Protein AF-A0A920V9H0-F1 (afdb_monomer_lite)

Foldseek 3Di:
DDDDDPDPPPAALVNCLVDPCVQVDAPAKDKDFDFPDPDPVRRVVRVVLQLIKMKRHAPKDKWKWKDWPVDPDIGTFSAEAEFDQVTWIKMKIKIFGRPVDAAWAWKWKKKWWDDPNDIDIDIDGQDGQADPDLPPWDADLLPQDTDNNRHHRMDIDIDTDPPDDLQIKMKIKMKIKGRKTAGPQSVSCNVVVHDRDPVHDRIDIMMMMTHIYIYDHNVD

Structure (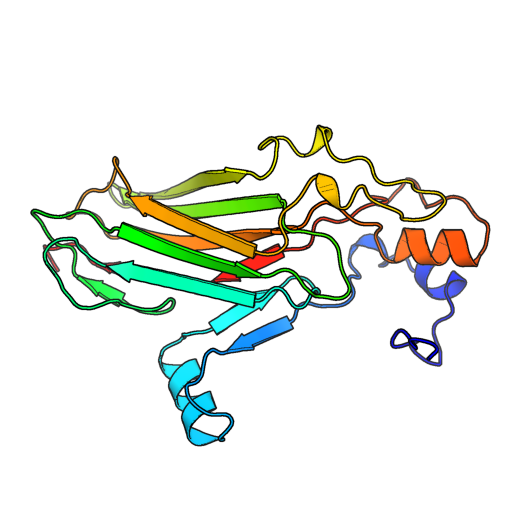mmCIF, N/CA/C/O backbone):
data_AF-A0A920V9H0-F1
#
_entry.id   AF-A0A920V9H0-F1
#
loop_
_atom_site.group_PDB
_atom_site.id
_atom_site.type_symbol
_atom_site.label_atom_id
_atom_site.label_alt_id
_atom_site.label_comp_id
_atom_site.label_asym_id
_atom_site.label_entity_id
_atom_site.label_seq_id
_atom_site.pdbx_PDB_ins_code
_atom_site.Cartn_x
_atom_site.Cartn_y
_atom_site.Cartn_z
_atom_site.occupancy
_atom_site.B_iso_or_equiv
_atom_site.auth_seq_id
_atom_site.auth_comp_id
_atom_site.auth_asym_id
_atom_site.auth_atom_id
_atom_site.pdbx_PDB_model_num
ATOM 1 N N . MET A 1 1 ? -29.831 1.355 8.749 1.00 30.62 1 MET A N 1
ATOM 2 C CA . MET A 1 1 ? -29.041 0.233 8.203 1.00 30.62 1 MET A CA 1
ATOM 3 C C . MET A 1 1 ? -27.975 -0.086 9.233 1.00 30.62 1 MET A C 1
ATOM 5 O O . MET A 1 1 ? -27.012 0.653 9.354 1.00 30.62 1 MET A O 1
ATOM 9 N N . THR A 1 2 ? -28.218 -1.075 10.083 1.00 24.34 2 THR A N 1
ATOM 10 C CA . THR A 1 2 ? -27.294 -1.469 11.150 1.00 24.34 2 THR A CA 1
ATOM 11 C C . THR A 1 2 ? -26.214 -2.341 10.516 1.00 24.34 2 THR A C 1
ATOM 13 O O . THR A 1 2 ? -26.514 -3.446 10.066 1.00 24.34 2 THR A O 1
ATOM 16 N N . LEU A 1 3 ? -24.987 -1.825 10.398 1.00 31.72 3 LEU A N 1
ATOM 17 C CA . LEU A 1 3 ? -23.848 -2.604 9.914 1.00 31.72 3 LEU A CA 1
ATOM 18 C C . LEU A 1 3 ? -23.536 -3.702 10.936 1.00 31.72 3 LEU A C 1
ATOM 20 O O . LEU A 1 3 ? -23.020 -3.443 12.021 1.00 31.72 3 LEU A O 1
ATOM 24 N N . GLY A 1 4 ? -23.882 -4.938 10.590 1.00 28.45 4 GLY A N 1
ATOM 25 C CA . GLY A 1 4 ? -23.429 -6.114 11.312 1.00 28.45 4 GLY A CA 1
ATOM 26 C C . GLY A 1 4 ? -21.976 -6.388 10.956 1.00 28.45 4 GLY A C 1
ATOM 27 O O . GLY A 1 4 ? -21.697 -6.958 9.905 1.00 28.45 4 GLY A O 1
ATOM 28 N N . VAL A 1 5 ? -21.060 -6.002 11.845 1.00 36.47 5 VAL A N 1
ATOM 29 C CA . VAL A 1 5 ? -19.735 -6.629 11.954 1.00 36.47 5 VAL A CA 1
ATOM 30 C C . VAL A 1 5 ? -19.954 -8.142 11.945 1.00 36.47 5 VAL A C 1
ATOM 32 O O . VAL A 1 5 ? -20.889 -8.615 12.598 1.00 36.47 5 VAL A O 1
ATOM 35 N N . ILE A 1 6 ? -19.133 -8.898 11.211 1.00 35.94 6 ILE A N 1
ATOM 36 C CA . ILE A 1 6 ? -19.145 -10.367 11.237 1.00 35.94 6 ILE A CA 1
ATOM 37 C C . ILE A 1 6 ? -18.874 -10.800 12.684 1.00 35.94 6 ILE A C 1
ATOM 39 O O . ILE A 1 6 ? -17.737 -10.949 13.123 1.00 35.94 6 ILE A O 1
ATOM 43 N N . ARG A 1 7 ? -19.943 -10.941 13.471 1.00 38.97 7 ARG A N 1
ATOM 44 C CA . ARG A 1 7 ? -19.899 -11.517 14.806 1.00 38.97 7 ARG A CA 1
ATOM 45 C C . ARG A 1 7 ? -19.734 -13.008 14.597 1.00 38.97 7 ARG A C 1
ATOM 47 O O . ARG A 1 7 ? -20.626 -13.664 14.063 1.00 38.97 7 ARG A O 1
ATOM 54 N N . CYS A 1 8 ? -18.613 -13.551 15.056 1.00 44.38 8 CYS A N 1
ATOM 55 C CA . CYS A 1 8 ? -18.561 -14.966 15.378 1.00 44.38 8 CYS A CA 1
ATOM 56 C C . CYS A 1 8 ? -19.716 -15.233 16.357 1.00 44.38 8 CYS A C 1
ATOM 58 O O . CYS A 1 8 ? -19.696 -14.733 17.481 1.00 44.38 8 CYS A O 1
ATOM 60 N N . LEU A 1 9 ? -20.746 -15.958 15.909 1.00 43.19 9 LEU A N 1
ATOM 61 C CA . LEU A 1 9 ? -22.000 -16.189 16.644 1.00 43.19 9 LEU A CA 1
ATOM 62 C C . LEU A 1 9 ? -21.792 -16.840 18.028 1.00 43.19 9 LEU A C 1
ATOM 64 O O . LEU A 1 9 ? -22.714 -16.843 18.836 1.00 43.19 9 LEU A O 1
ATOM 68 N N . TYR A 1 10 ? -20.581 -17.329 18.316 1.00 49.19 10 TYR A N 1
ATOM 69 C CA . TYR A 1 10 ? -20.199 -17.991 19.564 1.00 49.19 10 TYR A CA 1
ATOM 70 C C . TYR A 1 10 ? -19.077 -17.296 20.356 1.00 49.19 10 TYR A C 1
ATOM 72 O O . TYR A 1 10 ? -18.678 -17.814 21.394 1.00 49.19 10 TYR A O 1
ATOM 80 N N . CYS A 1 11 ? -18.554 -16.144 19.916 1.00 67.25 11 CYS A N 1
ATOM 81 C CA . CYS A 1 11 ? -17.442 -15.475 20.602 1.00 67.25 11 CYS A CA 1
ATOM 82 C C . CYS A 1 11 ? -17.843 -14.055 21.024 1.00 67.25 11 CYS A C 1
ATOM 84 O O . CYS A 1 11 ? -17.826 -13.122 20.214 1.00 67.25 11 CYS A O 1
ATOM 86 N N . THR A 1 12 ? -18.247 -13.890 22.288 1.00 83.06 12 THR A N 1
ATOM 87 C CA . THR A 1 12 ? -18.595 -12.575 22.852 1.00 83.06 12 THR A CA 1
ATOM 88 C C . THR A 1 12 ? -17.358 -11.669 22.915 1.00 83.06 12 THR A C 1
ATOM 90 O O . THR A 1 12 ? -16.224 -12.139 22.813 1.00 83.06 12 THR A O 1
ATOM 93 N N . ALA A 1 13 ? -17.559 -10.355 23.063 1.00 84.06 13 ALA A N 1
ATOM 94 C CA . ALA A 1 13 ? -16.456 -9.408 23.268 1.00 84.06 13 ALA A CA 1
ATOM 95 C C . ALA A 1 13 ? -15.599 -9.799 24.488 1.00 84.06 13 ALA A C 1
ATOM 97 O O . ALA A 1 13 ? -14.377 -9.826 24.398 1.00 84.06 13 ALA A O 1
ATOM 98 N N . GLU A 1 14 ? -16.238 -10.220 25.584 1.00 85.75 14 GLU A N 1
ATOM 99 C CA . GLU A 1 14 ? -15.551 -10.719 26.781 1.00 85.75 14 GLU A CA 1
ATOM 100 C C . GLU A 1 14 ? -14.672 -11.933 26.467 1.00 85.75 14 GLU A C 1
ATOM 102 O O . GLU A 1 14 ? -13.499 -11.943 26.825 1.00 85.75 14 GLU A O 1
ATOM 107 N N . THR A 1 15 ? -15.197 -12.926 25.738 1.00 85.38 15 THR A N 1
ATOM 108 C CA . THR A 1 15 ? -14.433 -14.129 25.369 1.00 85.38 15 THR A CA 1
ATOM 109 C C . THR A 1 15 ? -13.266 -13.810 24.435 1.00 85.38 15 THR A C 1
ATOM 111 O O . THR A 1 15 ? -12.190 -14.397 24.566 1.00 85.38 15 THR A O 1
ATOM 114 N N . ARG A 1 16 ? -13.446 -12.875 23.492 1.00 85.69 16 ARG A N 1
ATOM 115 C CA . ARG A 1 16 ? -12.361 -12.431 22.604 1.00 85.69 16 ARG A CA 1
ATOM 116 C C . ARG A 1 16 ? -11.271 -11.707 23.383 1.00 85.69 16 ARG A C 1
ATOM 118 O O . ARG A 1 16 ? -10.094 -11.996 23.174 1.00 85.69 16 ARG A O 1
ATOM 125 N N . LEU A 1 17 ? -11.651 -10.825 24.304 1.00 86.50 17 LEU A N 1
ATOM 126 C CA . LEU A 1 17 ? -10.710 -10.109 25.156 1.00 86.50 17 LEU A CA 1
ATOM 127 C C . LEU A 1 17 ? -10.032 -11.023 26.174 1.00 86.50 17 LEU A C 1
ATOM 129 O O . LEU A 1 17 ? -8.868 -10.800 26.457 1.00 86.50 17 LEU A O 1
ATOM 133 N N . SER A 1 18 ? -10.673 -12.058 26.711 1.00 84.44 18 SER A N 1
ATOM 134 C CA . SER A 1 18 ? -10.036 -12.961 27.683 1.00 84.44 18 SER A CA 1
ATOM 135 C C . SER A 1 18 ? -9.090 -13.990 27.049 1.00 84.44 18 SER A C 1
ATOM 137 O O . SER A 1 18 ? -8.424 -14.737 27.762 1.00 84.44 18 SER A O 1
ATOM 139 N N . ASN A 1 19 ? -9.053 -14.087 25.718 1.00 80.44 19 ASN A N 1
ATOM 140 C CA . ASN A 1 19 ? -8.247 -15.075 25.009 1.00 80.44 19 ASN A CA 1
ATOM 141 C C . ASN A 1 19 ? -6.752 -14.717 25.068 1.00 80.44 19 ASN A C 1
ATOM 143 O O . ASN A 1 19 ? -6.357 -13.627 24.664 1.00 80.44 19 ASN A O 1
ATOM 147 N N . SER A 1 20 ? -5.898 -15.654 25.485 1.00 77.44 20 SER A N 1
ATOM 148 C CA . SER A 1 20 ? -4.443 -15.449 25.538 1.00 77.44 20 SER A CA 1
ATOM 149 C C . SER A 1 20 ? -3.811 -15.162 24.168 1.00 77.44 20 SER A C 1
ATOM 151 O O . SER A 1 20 ? -2.798 -14.475 24.094 1.00 77.44 20 SER A O 1
ATOM 153 N N . ASN A 1 21 ? -4.436 -15.600 23.070 1.00 78.00 21 ASN A N 1
ATOM 154 C CA . ASN A 1 21 ? -3.993 -15.316 21.701 1.00 78.00 21 ASN A CA 1
ATOM 155 C C . ASN A 1 21 ? -4.532 -13.987 21.137 1.00 78.00 21 ASN A C 1
ATOM 157 O O . ASN A 1 21 ? -4.328 -13.691 19.959 1.00 78.00 21 ASN A O 1
ATOM 161 N N . ARG A 1 22 ? -5.189 -13.147 21.952 1.00 76.50 22 ARG A N 1
ATOM 162 C CA . ARG A 1 22 ? -5.718 -11.831 21.535 1.00 76.50 22 ARG A CA 1
ATOM 163 C C . ARG A 1 22 ? -4.663 -10.889 20.952 1.00 76.50 22 ARG A C 1
ATOM 165 O O . ARG A 1 22 ? -5.007 -9.994 20.184 1.00 76.50 22 ARG A O 1
ATOM 172 N N . VAL A 1 23 ? -3.387 -11.084 21.285 1.00 74.94 23 VAL A N 1
ATOM 173 C CA . VAL A 1 23 ? -2.266 -10.312 20.725 1.00 74.94 23 VAL A CA 1
ATOM 174 C C . VAL A 1 23 ? -2.088 -10.606 19.231 1.00 74.94 23 VAL A C 1
ATOM 176 O O . VAL A 1 23 ? -1.926 -9.683 18.442 1.00 74.94 23 VAL A O 1
ATOM 179 N N . ASN A 1 24 ? -2.221 -11.873 18.831 1.00 76.44 24 ASN A N 1
ATOM 180 C CA . ASN A 1 24 ? -1.955 -12.333 17.464 1.00 76.44 24 ASN A CA 1
ATOM 181 C C . ASN A 1 24 ? -3.194 -12.307 16.558 1.00 76.44 24 ASN A C 1
ATOM 183 O O . ASN A 1 24 ? -3.076 -12.445 15.344 1.00 76.44 24 ASN A O 1
ATOM 187 N N . ASN A 1 25 ? -4.385 -12.136 17.131 1.00 74.12 25 ASN A N 1
ATOM 188 C CA . ASN A 1 25 ? -5.624 -12.107 16.365 1.00 74.12 25 ASN A CA 1
ATOM 189 C C . ASN A 1 25 ? -5.867 -10.709 15.779 1.00 74.12 25 ASN A C 1
ATOM 191 O O . ASN A 1 25 ? -6.018 -9.732 16.515 1.00 74.12 25 ASN A O 1
ATOM 195 N N . THR A 1 26 ? -5.960 -10.624 14.458 1.00 72.12 26 THR A N 1
ATOM 196 C CA . THR A 1 26 ? -6.457 -9.467 13.700 1.00 72.12 26 THR A CA 1
ATOM 197 C C . THR A 1 26 ? -7.594 -9.940 12.783 1.00 72.12 26 THR A C 1
ATOM 199 O O . THR A 1 26 ? -7.713 -11.147 12.555 1.00 72.12 26 THR A O 1
ATOM 202 N N . PRO A 1 27 ? -8.468 -9.047 12.280 1.00 68.25 27 PRO A N 1
ATOM 203 C CA . PRO A 1 27 ? -9.601 -9.427 11.423 1.00 68.25 27 PRO A CA 1
ATOM 204 C C . PRO A 1 27 ? -9.232 -10.107 10.086 1.00 68.25 27 PRO A C 1
ATOM 206 O O . PRO A 1 27 ? -10.133 -10.524 9.362 1.00 68.25 27 PRO A O 1
ATOM 209 N N . GLY A 1 28 ? -7.942 -10.323 9.807 1.00 79.81 28 GLY A N 1
ATOM 210 C CA . GLY A 1 28 ? -7.449 -11.038 8.635 1.00 79.81 28 GLY A CA 1
ATOM 211 C C . GLY A 1 28 ? -7.288 -10.115 7.432 1.00 79.81 28 GLY A C 1
ATOM 212 O O . GLY A 1 28 ? -8.096 -9.219 7.208 1.00 79.81 28 GLY A O 1
ATOM 213 N N . GLY A 1 29 ? -6.225 -10.343 6.662 1.00 88.44 29 GLY A N 1
ATOM 214 C CA . GLY A 1 29 ? -5.940 -9.565 5.462 1.00 88.44 29 GLY A CA 1
ATOM 215 C C . GLY A 1 29 ? -6.790 -9.969 4.260 1.00 88.44 29 GLY A C 1
ATOM 216 O O . GLY A 1 29 ? -7.305 -11.087 4.188 1.00 88.44 29 GLY A O 1
ATOM 217 N N . LEU A 1 30 ? -6.903 -9.063 3.290 1.00 93.19 30 LEU A N 1
ATOM 218 C CA . LEU A 1 30 ? -7.546 -9.322 2.002 1.00 93.19 30 LEU A CA 1
ATOM 219 C C . LEU A 1 30 ? -6.487 -9.475 0.911 1.00 93.19 30 LEU A C 1
ATOM 221 O O . LEU A 1 30 ? -5.441 -8.835 0.956 1.00 93.19 30 LEU A O 1
ATOM 225 N N . ALA A 1 31 ? -6.781 -10.289 -0.099 1.00 93.31 31 ALA A N 1
ATOM 226 C CA . ALA A 1 31 ? -6.048 -10.301 -1.360 1.00 93.31 31 ALA A CA 1
ATOM 227 C C . ALA A 1 31 ? -6.936 -9.695 -2.449 1.00 93.31 31 ALA A C 1
ATOM 229 O O . ALA A 1 31 ? -8.138 -9.968 -2.504 1.00 93.31 31 ALA A O 1
ATOM 230 N N . ALA A 1 32 ? -6.346 -8.875 -3.306 1.00 94.56 32 ALA A N 1
ATOM 231 C CA . ALA A 1 32 ? -7.029 -8.156 -4.364 1.00 94.56 32 ALA A CA 1
ATOM 232 C C . ALA A 1 32 ? -6.279 -8.311 -5.690 1.00 94.56 32 ALA A C 1
ATOM 234 O O . ALA A 1 32 ? -5.065 -8.512 -5.729 1.00 94.56 32 ALA A O 1
ATOM 235 N N . ILE A 1 33 ? -7.040 -8.262 -6.780 1.00 95.44 33 ILE A N 1
ATOM 236 C CA . ILE A 1 33 ? -6.601 -8.619 -8.129 1.00 95.44 33 ILE A CA 1
ATOM 237 C C . ILE A 1 33 ? -7.095 -7.527 -9.071 1.00 95.44 33 ILE A C 1
ATOM 239 O O . ILE A 1 33 ? -8.278 -7.179 -9.031 1.00 95.44 33 ILE A O 1
ATOM 243 N N . TRP A 1 34 ? -6.215 -7.007 -9.924 1.00 94.38 34 TRP A N 1
ATOM 244 C CA . TRP A 1 34 ? -6.606 -6.095 -10.996 1.00 94.38 34 TRP A CA 1
ATOM 245 C C . TRP A 1 34 ? -6.838 -6.861 -12.284 1.00 94.38 34 TRP A C 1
ATOM 247 O O . TRP A 1 34 ? -5.901 -7.348 -12.904 1.00 94.38 34 TRP A O 1
ATOM 257 N N . ALA A 1 35 ? -8.094 -6.961 -12.696 1.00 94.31 35 ALA A N 1
ATOM 258 C CA . ALA A 1 35 ? -8.471 -7.589 -13.951 1.00 94.31 35 ALA A CA 1
ATOM 259 C C . ALA A 1 35 ? -9.325 -6.631 -14.778 1.00 94.31 35 ALA A C 1
ATOM 261 O O . ALA A 1 35 ? -10.121 -5.866 -14.230 1.00 94.31 35 ALA A O 1
ATOM 262 N N . ASP A 1 36 ? -9.199 -6.723 -16.099 1.00 90.81 36 ASP A N 1
ATOM 263 C CA . ASP A 1 36 ? -9.979 -5.910 -17.037 1.00 90.81 36 ASP A CA 1
ATOM 264 C C . ASP A 1 36 ? -11.481 -6.213 -16.948 1.00 90.81 36 ASP A C 1
ATOM 266 O O . ASP A 1 36 ? -12.323 -5.365 -17.248 1.00 90.81 36 ASP A O 1
ATOM 270 N N . GLN A 1 37 ? -11.828 -7.440 -16.547 1.00 94.50 37 GLN A N 1
ATOM 271 C CA . GLN A 1 37 ? -13.201 -7.921 -16.454 1.00 94.50 37 GLN A CA 1
ATOM 272 C C . GLN A 1 37 ? -13.392 -8.835 -15.243 1.00 94.50 37 GLN A C 1
ATOM 274 O O . GLN A 1 37 ? -12.489 -9.560 -14.832 1.00 94.50 37 GLN A O 1
ATOM 279 N N . ASN A 1 38 ? -14.619 -8.867 -14.721 1.00 95.62 38 ASN A N 1
ATOM 280 C CA . ASN A 1 38 ? -15.032 -9.809 -13.682 1.00 95.62 38 ASN A CA 1
ATOM 281 C C . ASN A 1 38 ? -15.494 -11.145 -14.297 1.00 95.62 38 ASN A C 1
ATOM 283 O O . ASN A 1 38 ? -16.630 -11.582 -14.107 1.00 95.62 38 ASN A O 1
ATOM 287 N N . THR A 1 39 ? -14.627 -11.756 -15.102 1.00 97.25 39 THR A N 1
ATOM 288 C CA . THR A 1 39 ? -14.809 -13.104 -15.650 1.00 97.25 39 THR A CA 1
ATOM 289 C C . THR A 1 39 ? -13.751 -14.020 -15.054 1.00 97.25 39 THR A C 1
ATOM 291 O O . THR A 1 39 ? -12.682 -13.567 -14.649 1.00 97.25 39 THR A O 1
ATOM 294 N N . ARG A 1 40 ? -14.039 -15.325 -14.983 1.00 96.75 40 ARG A N 1
ATOM 295 C CA . ARG A 1 40 ? -13.079 -16.305 -14.461 1.00 96.75 40 ARG A CA 1
ATOM 296 C C . ARG A 1 40 ? -11.733 -16.175 -15.176 1.00 96.75 40 ARG A C 1
ATOM 298 O O . ARG A 1 40 ? -10.725 -16.009 -14.507 1.00 96.75 40 ARG A O 1
ATOM 305 N N . ASP A 1 41 ? -11.732 -16.200 -16.502 1.00 96.94 41 ASP A N 1
ATOM 306 C CA . ASP A 1 41 ? -10.496 -16.208 -17.287 1.00 96.94 41 ASP A CA 1
ATOM 307 C C . ASP A 1 41 ? -9.667 -14.940 -17.043 1.00 96.94 41 ASP A C 1
ATOM 309 O O . ASP A 1 41 ? -8.502 -15.044 -16.674 1.00 96.94 41 ASP A O 1
ATOM 313 N N . ALA A 1 42 ? -10.288 -13.753 -17.072 1.00 95.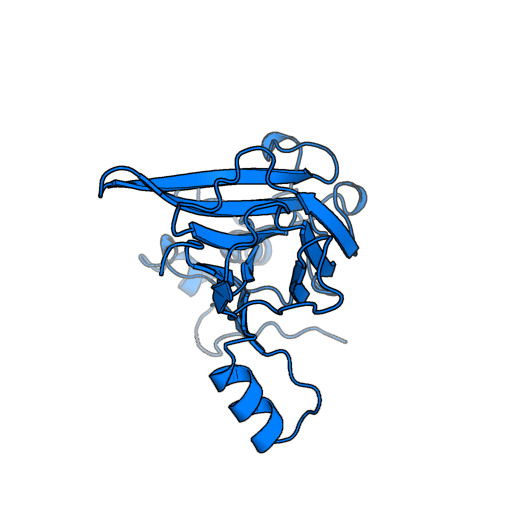38 42 ALA A N 1
ATOM 314 C CA . ALA A 1 42 ? -9.586 -12.493 -16.811 1.00 95.38 42 ALA A CA 1
ATOM 315 C C . ALA A 1 42 ? -8.981 -12.418 -15.395 1.00 95.38 42 ALA A C 1
ATOM 317 O O . ALA A 1 42 ? -7.890 -11.874 -15.209 1.00 95.38 42 ALA A O 1
ATOM 318 N N . LEU A 1 43 ? -9.663 -12.980 -14.390 1.00 94.62 43 LEU A N 1
ATOM 319 C CA . LEU A 1 43 ? -9.139 -13.053 -13.024 1.00 94.62 43 LEU A CA 1
ATOM 320 C C . LEU A 1 43 ? -7.936 -14.001 -12.928 1.00 94.62 43 LEU A C 1
ATOM 322 O O . LEU A 1 43 ? -6.951 -13.666 -12.272 1.00 94.62 43 LEU A O 1
ATOM 326 N N . PHE A 1 44 ? -7.998 -15.168 -13.577 1.00 95.25 44 PHE A N 1
ATOM 327 C CA . PHE A 1 44 ? -6.886 -16.125 -13.599 1.00 95.25 44 PHE A CA 1
ATOM 328 C C . PHE A 1 44 ? -5.678 -15.573 -14.367 1.00 95.25 44 PHE A C 1
ATOM 330 O O . PHE A 1 44 ? -4.552 -15.695 -13.885 1.00 95.25 44 PHE A O 1
ATOM 337 N N . ASP A 1 45 ? -5.907 -14.899 -15.494 1.00 94.94 45 ASP A N 1
ATOM 338 C CA . ASP A 1 45 ? -4.854 -14.251 -16.278 1.00 94.94 45 ASP A CA 1
ATOM 339 C C . ASP A 1 45 ? -4.146 -13.160 -15.465 1.00 94.94 45 ASP A C 1
ATOM 341 O O . ASP A 1 45 ? -2.917 -13.078 -15.461 1.00 94.94 45 ASP A O 1
ATOM 345 N N . SER A 1 46 ? -4.901 -12.348 -14.718 1.00 93.94 46 SER A N 1
ATOM 346 C CA . SER A 1 46 ? -4.330 -11.328 -13.830 1.00 93.94 46 SER A CA 1
ATOM 347 C C . SER A 1 46 ? -3.483 -11.936 -12.706 1.00 93.94 46 SER A C 1
ATOM 349 O O . SER A 1 46 ? -2.358 -11.488 -12.463 1.00 93.94 46 SER A O 1
ATOM 351 N N . MET A 1 47 ? -3.965 -13.010 -12.067 1.00 93.88 47 MET A N 1
ATOM 352 C CA . MET A 1 47 ? -3.170 -13.740 -11.072 1.00 93.88 47 MET A CA 1
ATOM 353 C C . MET A 1 47 ? -1.874 -14.289 -11.681 1.00 93.88 47 MET A C 1
ATOM 355 O O . MET A 1 47 ? -0.825 -14.225 -11.041 1.00 93.88 47 MET A O 1
ATOM 359 N N . GLN A 1 48 ? -1.916 -14.796 -12.918 1.00 93.69 48 GLN A N 1
ATOM 360 C CA . GLN A 1 48 ? -0.735 -15.312 -13.610 1.00 93.69 48 GLN A CA 1
ATOM 361 C C . GLN A 1 48 ? 0.274 -14.204 -13.949 1.00 93.69 48 GLN A C 1
ATOM 363 O O . GLN A 1 48 ? 1.481 -14.416 -13.809 1.00 93.69 48 GLN A O 1
ATOM 368 N N . ARG A 1 49 ? -0.209 -13.011 -14.322 1.00 93.88 49 ARG A N 1
ATOM 369 C CA . ARG A 1 49 ? 0.617 -11.800 -14.483 1.00 93.88 49 ARG A CA 1
ATOM 370 C C . ARG A 1 49 ? 1.052 -11.173 -13.155 1.00 93.88 49 ARG A C 1
ATOM 372 O O . ARG A 1 49 ? 1.855 -10.248 -13.167 1.00 93.88 49 ARG A O 1
ATOM 379 N N . LYS A 1 50 ? 0.569 -11.698 -12.023 1.00 95.62 50 LYS A N 1
ATOM 380 C CA . LYS A 1 50 ? 0.862 -11.227 -10.660 1.00 95.62 50 LYS A CA 1
ATOM 381 C C . LYS A 1 50 ? 0.433 -9.775 -10.435 1.00 95.62 50 LYS A C 1
ATOM 383 O O . LYS A 1 50 ? 1.001 -9.088 -9.588 1.00 95.62 50 LYS A O 1
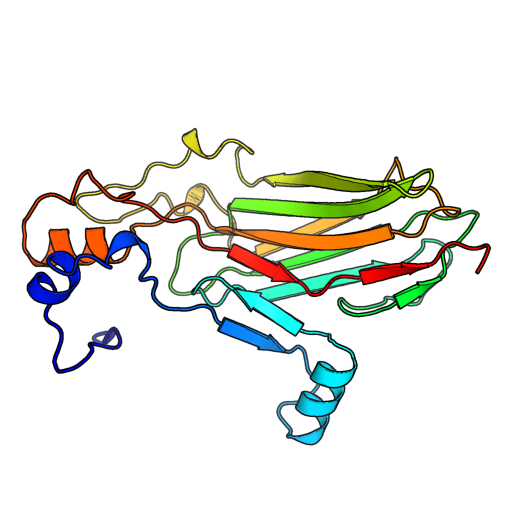ATOM 388 N N . GLU A 1 51 ? -0.605 -9.322 -11.138 1.00 95.50 51 GLU A N 1
ATOM 389 C CA . GLU A 1 51 ? -1.178 -7.985 -10.959 1.00 95.50 51 GLU A CA 1
ATOM 390 C C . GLU A 1 51 ? -2.113 -7.965 -9.738 1.00 95.50 51 GLU A C 1
ATOM 392 O O . GLU A 1 51 ? -3.320 -7.712 -9.800 1.00 95.50 51 GLU A O 1
ATOM 397 N N . VAL A 1 52 ? -1.530 -8.315 -8.593 1.00 96.06 52 VAL A N 1
ATOM 398 C CA . VAL A 1 52 ? -2.219 -8.573 -7.332 1.00 96.06 52 VAL A CA 1
ATOM 399 C C . VAL A 1 52 ? -1.582 -7.771 -6.209 1.00 96.06 52 VAL A C 1
ATOM 401 O O . VAL A 1 52 ? -0.408 -7.399 -6.264 1.00 96.06 52 VAL A O 1
ATOM 404 N N . TYR A 1 53 ? -2.353 -7.511 -5.167 1.00 97.06 53 TYR A N 1
ATOM 405 C CA . TYR A 1 53 ? -1.885 -6.851 -3.958 1.00 97.06 53 TYR A CA 1
ATOM 406 C C . TYR A 1 53 ? -2.656 -7.399 -2.759 1.00 97.06 53 TYR A C 1
ATOM 408 O O . TYR A 1 53 ? -3.674 -8.075 -2.917 1.00 97.06 53 TYR A O 1
ATOM 416 N N . ALA A 1 54 ? -2.169 -7.137 -1.554 1.00 96.38 54 ALA A N 1
ATOM 417 C CA . ALA A 1 54 ? -2.853 -7.553 -0.338 1.00 96.38 54 ALA A CA 1
ATOM 418 C C . ALA A 1 54 ? -3.023 -6.379 0.622 1.00 96.38 54 ALA A C 1
ATOM 420 O O . ALA A 1 54 ? -2.326 -5.372 0.511 1.00 96.38 54 ALA A O 1
ATOM 421 N N . THR A 1 55 ? -3.971 -6.501 1.544 1.00 95.69 55 THR A N 1
ATOM 422 C CA . THR A 1 55 ? -4.215 -5.533 2.613 1.00 95.69 55 THR A CA 1
ATOM 423 C C . THR A 1 55 ? -4.252 -6.235 3.962 1.00 95.69 55 THR A C 1
ATOM 425 O O . THR A 1 55 ? -4.522 -7.434 4.034 1.00 95.69 55 THR A O 1
ATOM 428 N N . SER A 1 56 ? -3.983 -5.512 5.045 1.00 91.31 56 SER A N 1
ATOM 429 C CA . SER A 1 56 ? -4.022 -6.062 6.407 1.00 91.31 56 SER A CA 1
ATOM 430 C C . SER A 1 56 ? -5.437 -6.239 6.973 1.00 91.31 56 SER A C 1
ATOM 432 O O . SER A 1 56 ? -5.601 -6.987 7.937 1.00 91.31 56 SER A O 1
ATOM 434 N N . GLY A 1 57 ? -6.451 -5.652 6.326 1.00 87.25 57 GLY A N 1
ATOM 435 C CA . GLY A 1 57 ? -7.861 -5.833 6.684 1.00 87.25 57 GLY A CA 1
ATOM 436 C C . GLY A 1 57 ? -8.821 -4.886 5.964 1.00 87.25 57 GLY A C 1
ATOM 437 O O . GLY A 1 57 ? -9.931 -5.283 5.605 1.00 87.25 57 GLY A O 1
ATOM 438 N N . THR A 1 58 ? -8.394 -3.653 5.689 1.00 92.38 58 THR A N 1
ATOM 439 C CA . THR A 1 58 ? -9.2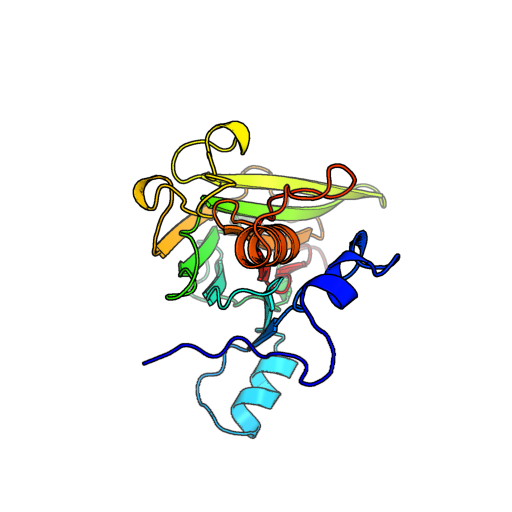35 -2.639 5.030 1.00 92.38 58 THR A CA 1
ATOM 440 C C . THR A 1 58 ? -9.228 -2.786 3.509 1.00 92.38 58 THR A C 1
ATOM 442 O O . THR A 1 58 ? -8.310 -3.351 2.910 1.00 92.38 58 THR A O 1
ATOM 445 N N . ARG A 1 59 ? -10.269 -2.289 2.841 1.00 94.88 59 ARG A N 1
ATOM 446 C CA . ARG A 1 59 ? -10.464 -2.382 1.383 1.00 94.88 59 ARG A CA 1
ATOM 447 C C . ARG A 1 59 ? -9.782 -1.239 0.632 1.00 94.88 59 ARG A C 1
ATOM 449 O O . ARG A 1 59 ? -10.376 -0.650 -0.273 1.00 94.88 59 ARG A O 1
ATOM 456 N N . ILE A 1 60 ? -8.537 -0.936 0.995 1.00 96.38 60 ILE A N 1
ATOM 457 C CA . ILE A 1 60 ? -7.706 0.028 0.265 1.00 96.38 60 ILE A CA 1
ATOM 458 C C . ILE A 1 60 ? -7.541 -0.466 -1.176 1.00 96.38 60 ILE A C 1
ATOM 460 O O . ILE A 1 60 ? -7.245 -1.639 -1.426 1.00 96.38 60 ILE A O 1
ATOM 464 N N . ARG A 1 61 ? -7.737 0.430 -2.143 1.00 97.38 61 ARG A N 1
ATOM 465 C CA . ARG A 1 61 ? -7.442 0.154 -3.553 1.00 97.38 61 ARG A CA 1
ATOM 466 C C . ARG A 1 61 ? -6.059 0.671 -3.868 1.00 97.38 61 ARG A C 1
ATOM 468 O O . ARG A 1 61 ? -5.768 1.815 -3.549 1.00 97.38 61 ARG A O 1
ATOM 475 N N . LEU A 1 62 ? -5.233 -0.158 -4.491 1.00 97.94 62 LEU A N 1
ATOM 476 C CA . LEU A 1 62 ? -3.845 0.164 -4.792 1.00 97.94 62 LEU A CA 1
ATOM 477 C C . LEU A 1 62 ? -3.512 -0.263 -6.214 1.00 97.94 62 LEU A C 1
ATOM 479 O O . LEU A 1 62 ? -3.678 -1.432 -6.552 1.00 97.94 62 LEU A O 1
ATOM 483 N N . LYS A 1 63 ? -3.012 0.667 -7.023 1.00 96.88 63 LYS A N 1
ATOM 484 C CA . LYS A 1 63 ? -2.427 0.404 -8.335 1.00 96.88 63 LYS A CA 1
ATOM 485 C C . LYS A 1 63 ? -1.003 0.948 -8.363 1.00 96.88 63 LYS A C 1
ATOM 487 O O . LYS A 1 63 ? -0.758 2.070 -7.927 1.00 96.88 63 LYS A O 1
ATOM 492 N N . PHE A 1 64 ? -0.084 0.134 -8.864 1.00 98.00 64 PHE A N 1
ATOM 493 C CA . PHE A 1 64 ? 1.333 0.451 -8.962 1.00 98.00 64 PHE A CA 1
ATOM 494 C C . PHE A 1 64 ? 1.847 0.028 -10.334 1.00 98.00 64 PHE A C 1
ATOM 496 O O . PHE A 1 64 ? 1.523 -1.065 -10.805 1.00 98.00 64 PHE A O 1
ATOM 503 N N . SER A 1 65 ? 2.617 0.898 -10.975 1.00 97.19 65 SER A N 1
ATOM 504 C CA . SER A 1 65 ? 3.227 0.636 -12.274 1.00 97.19 65 SER A CA 1
ATOM 505 C C . SER A 1 65 ? 4.561 1.354 -12.420 1.00 97.19 65 SER A C 1
ATOM 507 O O . SER A 1 65 ? 4.842 2.309 -11.696 1.00 97.19 65 SER A O 1
ATOM 509 N N . VAL A 1 66 ? 5.358 0.902 -13.385 1.00 96.56 66 VAL A N 1
ATOM 510 C CA . VAL A 1 66 ? 6.618 1.529 -13.783 1.00 96.56 66 VAL A CA 1
ATOM 511 C C . VAL A 1 66 ? 6.611 1.834 -15.279 1.00 96.56 66 VAL A C 1
ATOM 513 O O . VAL A 1 66 ? 6.057 1.069 -16.072 1.00 96.56 66 VAL A O 1
ATOM 516 N N . ASN A 1 67 ? 7.251 2.927 -15.662 1.00 94.00 67 ASN A N 1
ATOM 517 C CA . ASN A 1 67 ? 7.630 3.259 -17.029 1.00 94.00 67 ASN A CA 1
ATOM 518 C C . ASN A 1 67 ? 9.095 3.720 -17.041 1.00 94.00 67 ASN A C 1
ATOM 520 O O . ASN A 1 67 ? 9.625 4.166 -16.027 1.00 94.00 67 ASN A O 1
ATOM 524 N N . PHE A 1 68 ? 9.756 3.615 -18.187 1.00 89.31 68 PHE A N 1
ATOM 525 C CA . PHE A 1 68 ? 11.034 4.289 -18.428 1.00 89.31 68 PHE A CA 1
ATOM 526 C C . PHE A 1 68 ? 10.761 5.476 -19.349 1.00 89.31 68 PHE A C 1
ATOM 528 O O . PHE A 1 68 ? 9.946 5.345 -20.257 1.00 89.31 68 PHE A O 1
ATOM 535 N N . GLU A 1 69 ? 11.410 6.624 -19.142 1.00 74.06 69 GLU A N 1
ATOM 536 C CA . GLU A 1 69 ? 11.142 7.851 -19.924 1.00 74.06 69 GLU A CA 1
ATOM 537 C C . GLU A 1 69 ? 11.237 7.645 -21.451 1.00 74.06 69 GLU A C 1
ATOM 539 O O . GLU A 1 69 ? 10.518 8.280 -22.222 1.00 74.06 69 GLU A O 1
ATOM 544 N N . SER A 1 70 ? 12.093 6.721 -21.895 1.00 69.56 70 SER A N 1
ATOM 545 C CA . SER A 1 70 ? 12.280 6.333 -23.299 1.00 69.56 70 SER A CA 1
ATOM 546 C C . SER A 1 70 ? 11.172 5.438 -23.863 1.00 69.56 70 SER A C 1
ATOM 548 O O . SER A 1 70 ? 11.041 5.316 -25.084 1.00 69.56 70 SER A O 1
ATOM 550 N N . GLN A 1 71 ? 10.386 4.792 -23.001 1.00 72.44 71 GLN A N 1
ATOM 551 C CA . GLN A 1 71 ? 9.408 3.776 -23.364 1.00 72.44 71 GLN A CA 1
ATOM 552 C C . GLN A 1 71 ? 7.989 4.307 -23.167 1.00 72.44 71 GLN A C 1
ATOM 554 O O . GLN A 1 71 ? 7.627 4.847 -22.127 1.00 72.44 71 GLN A O 1
ATOM 559 N N . GLN A 1 72 ? 7.138 4.104 -24.173 1.00 74.00 72 GLN A N 1
ATOM 560 C CA . GLN A 1 72 ? 5.704 4.395 -24.056 1.00 74.00 72 GLN A CA 1
ATOM 561 C C . GLN A 1 72 ? 4.934 3.281 -23.330 1.00 74.00 72 GLN A C 1
ATOM 563 O O . GLN A 1 72 ? 3.728 3.399 -23.118 1.00 74.00 72 GLN A O 1
ATOM 568 N N . GLU A 1 73 ? 5.611 2.189 -22.975 1.00 87.06 73 GLU A N 1
ATOM 569 C CA . GLU A 1 73 ? 5.003 1.053 -22.299 1.00 87.06 73 GLU A CA 1
ATOM 570 C C . GLU A 1 73 ? 4.997 1.264 -20.782 1.00 87.06 73 GLU A C 1
ATOM 572 O O . GLU A 1 73 ? 5.995 1.638 -20.169 1.00 87.06 73 GLU A O 1
ATOM 577 N N . THR A 1 74 ? 3.836 1.035 -20.172 1.00 92.56 74 THR A N 1
ATOM 578 C CA . THR A 1 74 ? 3.667 1.036 -18.719 1.00 92.56 74 THR A CA 1
ATOM 579 C C . THR A 1 74 ? 3.528 -0.401 -18.250 1.00 92.56 74 THR A C 1
ATOM 581 O O . THR A 1 74 ? 2.598 -1.101 -18.654 1.00 92.56 74 THR A O 1
ATOM 584 N N . HIS A 1 75 ? 4.414 -0.830 -17.359 1.00 95.19 75 HIS A N 1
ATOM 585 C CA . HIS A 1 75 ? 4.401 -2.175 -16.805 1.00 95.19 75 HIS A CA 1
ATOM 586 C C . HIS A 1 75 ? 3.714 -2.178 -15.433 1.00 95.19 75 HIS A C 1
ATOM 588 O O . HIS A 1 75 ? 4.109 -1.414 -14.547 1.00 95.19 75 HIS A O 1
ATOM 594 N N . PRO A 1 76 ? 2.684 -3.012 -15.218 1.00 95.94 76 PRO A N 1
ATOM 595 C CA . PRO A 1 76 ? 1.986 -3.067 -13.941 1.00 95.94 76 PRO A CA 1
ATOM 596 C C . PRO A 1 76 ? 2.810 -3.799 -12.875 1.00 95.94 76 PRO A C 1
ATOM 598 O O . PRO A 1 76 ? 3.758 -4.531 -13.172 1.00 95.94 76 PRO A O 1
ATOM 601 N N . MET A 1 77 ? 2.413 -3.648 -11.613 1.00 96.62 77 MET A N 1
ATOM 602 C CA . MET A 1 77 ? 2.921 -4.466 -10.512 1.00 96.62 77 MET A CA 1
ATOM 603 C C . MET A 1 77 ? 2.863 -5.966 -10.822 1.00 96.62 77 MET A C 1
ATOM 605 O O . MET A 1 77 ? 1.927 -6.437 -11.462 1.00 96.62 77 MET A O 1
ATOM 609 N N . GLY A 1 78 ? 3.872 -6.709 -10.362 1.00 96.12 78 GLY A N 1
ATOM 610 C CA . GLY A 1 78 ? 4.037 -8.128 -10.687 1.00 96.12 78 GLY A CA 1
ATOM 611 C C . GLY A 1 78 ? 4.895 -8.403 -11.924 1.00 96.12 78 GLY A C 1
ATOM 612 O O . GLY A 1 78 ? 5.334 -9.542 -12.115 1.00 96.12 78 GLY A O 1
ATOM 613 N N . SER A 1 79 ? 5.172 -7.374 -12.730 1.00 96.00 79 SER A N 1
ATOM 614 C CA . SER A 1 79 ? 6.006 -7.483 -13.928 1.00 96.00 79 SER A CA 1
ATOM 615 C C . SER A 1 79 ? 7.490 -7.649 -13.603 1.00 96.00 79 SER A C 1
ATOM 617 O O . SER A 1 79 ? 7.981 -7.217 -12.558 1.00 96.00 79 SER A O 1
ATOM 619 N N . THR A 1 80 ? 8.207 -8.223 -14.563 1.00 95.62 80 THR A N 1
ATOM 620 C CA . THR A 1 80 ? 9.666 -8.172 -14.651 1.00 95.62 80 THR A CA 1
ATOM 621 C C . THR A 1 80 ? 10.019 -7.363 -15.890 1.00 95.62 80 THR A C 1
ATOM 623 O O . THR A 1 80 ? 9.535 -7.676 -16.978 1.00 95.62 80 THR A O 1
ATOM 626 N N . VAL A 1 81 ? 10.818 -6.314 -15.721 1.00 93.75 81 VAL A N 1
ATOM 627 C CA . VAL A 1 81 ? 11.234 -5.398 -16.786 1.00 93.75 81 VAL A CA 1
ATOM 628 C C . VAL A 1 81 ? 12.751 -5.404 -16.905 1.00 93.75 81 VAL A C 1
ATOM 630 O O . VAL A 1 81 ? 13.455 -5.594 -15.915 1.00 93.75 81 VAL A O 1
ATOM 633 N N . LYS A 1 82 ? 13.263 -5.189 -18.117 1.00 91.88 82 LYS A N 1
ATOM 634 C CA . LYS A 1 82 ? 14.701 -5.009 -18.326 1.00 91.88 82 LYS A CA 1
ATOM 635 C C . LYS A 1 82 ? 15.095 -3.568 -18.024 1.00 91.88 82 LYS A C 1
ATOM 637 O O . LYS A 1 82 ? 14.375 -2.644 -18.397 1.00 91.88 82 LYS A O 1
ATOM 642 N N . ALA A 1 83 ? 16.235 -3.396 -17.366 1.00 90.56 83 ALA A N 1
ATOM 643 C CA . ALA A 1 83 ? 16.841 -2.097 -17.127 1.00 90.56 83 ALA A CA 1
ATOM 644 C C . ALA A 1 83 ? 17.105 -1.344 -18.438 1.00 90.56 83 ALA A C 1
ATOM 646 O O . ALA A 1 83 ? 17.573 -1.921 -19.422 1.00 90.56 83 ALA A O 1
ATOM 647 N N . ASP A 1 84 ? 16.863 -0.037 -18.411 1.00 87.56 84 ASP A N 1
ATOM 648 C CA . ASP A 1 84 ? 17.324 0.899 -19.430 1.00 87.56 84 ASP A CA 1
ATOM 649 C C . ASP A 1 84 ? 18.630 1.548 -18.942 1.00 87.56 84 ASP A C 1
ATOM 651 O O . ASP A 1 84 ? 18.704 2.033 -17.813 1.00 87.56 84 ASP A O 1
ATOM 655 N N . MET A 1 85 ? 19.679 1.515 -19.768 1.00 85.81 85 MET A N 1
ATOM 656 C CA . MET A 1 85 ? 20.999 2.047 -19.402 1.00 85.81 85 MET A CA 1
ATOM 657 C C . MET A 1 85 ? 21.030 3.574 -19.327 1.00 85.81 85 MET A C 1
ATOM 659 O O . MET A 1 85 ? 21.823 4.130 -18.567 1.00 85.81 85 MET A O 1
ATOM 663 N N . ASP A 1 86 ? 20.182 4.239 -20.109 1.00 86.44 86 ASP A N 1
ATOM 664 C CA . ASP A 1 86 ? 20.182 5.691 -20.262 1.00 86.44 86 ASP A CA 1
ATOM 665 C C . ASP A 1 86 ? 19.043 6.351 -19.470 1.00 86.44 86 ASP A C 1
ATOM 667 O O . ASP A 1 86 ? 19.093 7.552 -19.204 1.00 86.44 86 ASP A O 1
ATOM 671 N N . ASN A 1 87 ? 18.029 5.576 -19.061 1.00 89.44 87 ASN A N 1
ATOM 672 C CA . ASN A 1 87 ? 16.808 6.089 -18.442 1.00 89.44 87 ASN A CA 1
ATOM 673 C C . ASN A 1 87 ? 16.531 5.460 -17.077 1.00 89.44 87 ASN A C 1
ATOM 675 O O . ASN A 1 87 ? 16.830 4.299 -16.806 1.00 89.44 87 ASN A O 1
ATOM 679 N N . ARG A 1 88 ? 15.905 6.242 -16.199 1.00 91.44 88 ARG A N 1
ATOM 680 C CA . ARG A 1 88 ? 15.516 5.791 -14.860 1.00 91.44 88 ARG A CA 1
ATOM 681 C C . ARG A 1 88 ? 14.077 5.282 -14.854 1.00 91.44 88 ARG A C 1
ATOM 683 O O . ARG A 1 88 ? 13.267 5.767 -15.645 1.00 91.44 88 ARG A O 1
ATOM 690 N N . PRO A 1 89 ? 13.745 4.346 -13.950 1.00 93.50 89 PRO A N 1
ATOM 691 C CA . PRO A 1 89 ? 12.366 3.947 -13.746 1.00 93.50 89 PRO A CA 1
ATOM 692 C C . PRO A 1 89 ? 11.591 5.087 -13.076 1.00 93.50 89 PRO A C 1
ATOM 694 O O . PRO A 1 89 ? 11.958 5.556 -11.993 1.00 93.50 89 PRO A O 1
ATOM 697 N N . GLU A 1 90 ? 10.508 5.500 -13.719 1.00 95.00 90 GLU A N 1
ATOM 698 C CA . GLU A 1 90 ? 9.470 6.344 -13.148 1.00 95.00 90 GLU A CA 1
ATOM 699 C C . GLU A 1 90 ? 8.340 5.443 -12.646 1.00 95.00 90 GLU A C 1
ATOM 701 O O . GLU A 1 90 ? 7.839 4.562 -13.343 1.00 95.00 90 GLU A O 1
ATOM 706 N N . PHE A 1 91 ? 7.958 5.635 -11.392 1.00 96.69 91 PHE A N 1
ATOM 707 C CA . PHE A 1 91 ? 6.941 4.850 -10.719 1.00 96.69 91 PHE A CA 1
ATOM 708 C C . PHE A 1 91 ? 5.667 5.663 -10.562 1.00 96.69 91 PHE A C 1
ATOM 710 O O . PHE A 1 91 ? 5.708 6.769 -10.029 1.00 96.69 91 PHE A O 1
ATOM 717 N N . SER A 1 92 ? 4.527 5.081 -10.933 1.00 97.06 92 SER A N 1
ATOM 718 C CA . SER A 1 92 ? 3.207 5.665 -10.701 1.00 97.06 92 SER A CA 1
ATOM 719 C C . SER A 1 92 ? 2.439 4.852 -9.665 1.00 97.06 92 SER A C 1
ATOM 721 O O . SER A 1 92 ? 2.287 3.633 -9.788 1.00 97.06 92 SER A O 1
ATOM 723 N N . ILE A 1 93 ? 1.960 5.535 -8.629 1.00 98.25 93 ILE A N 1
ATOM 724 C CA . ILE A 1 93 ? 1.184 4.962 -7.536 1.00 98.25 93 ILE A CA 1
ATOM 725 C C . ILE A 1 93 ? -0.161 5.674 -7.482 1.00 98.25 93 ILE A C 1
ATOM 727 O O . ILE A 1 93 ? -0.222 6.900 -7.379 1.00 98.25 93 ILE A O 1
ATOM 731 N N . VAL A 1 94 ? -1.241 4.896 -7.488 1.00 98.12 94 VAL A N 1
ATOM 732 C CA . VAL A 1 94 ? -2.596 5.383 -7.224 1.00 98.12 94 VAL A CA 1
ATOM 733 C C . VAL A 1 94 ? -3.188 4.567 -6.089 1.00 98.12 94 VAL A C 1
ATOM 735 O O . VAL A 1 94 ? -3.244 3.339 -6.168 1.00 98.12 94 VAL A O 1
ATOM 738 N N . ALA A 1 95 ? -3.654 5.243 -5.046 1.00 98.19 95 ALA A N 1
ATOM 739 C CA . ALA A 1 95 ? -4.301 4.604 -3.915 1.00 98.19 95 ALA A CA 1
ATOM 740 C C . ALA A 1 9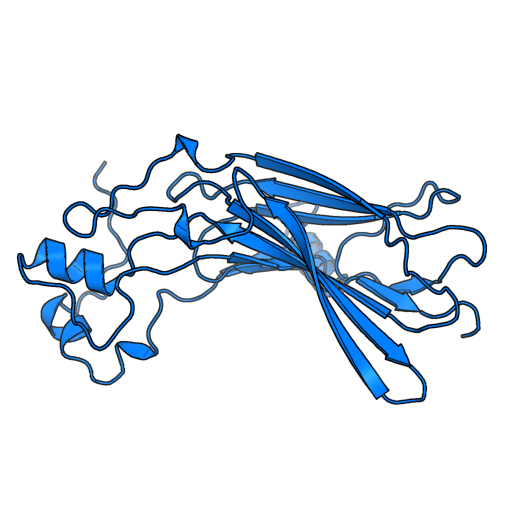5 ? -5.595 5.314 -3.523 1.00 98.19 95 ALA A C 1
ATOM 742 O O . ALA A 1 95 ? -5.672 6.536 -3.579 1.00 98.19 95 ALA A O 1
ATOM 743 N N . GLN A 1 96 ? -6.602 4.550 -3.107 1.00 98.06 96 GLN A N 1
ATOM 744 C CA . GLN A 1 96 ? -7.867 5.072 -2.586 1.00 98.06 96 GLN A CA 1
ATOM 745 C C . GLN A 1 96 ? -8.193 4.390 -1.262 1.00 98.06 96 GLN A C 1
ATOM 747 O O . GLN A 1 96 ? -8.003 3.174 -1.130 1.00 98.06 96 GLN A O 1
ATOM 752 N N . LYS A 1 97 ? -8.694 5.163 -0.294 1.00 96.94 97 LYS A N 1
ATOM 753 C CA . LYS A 1 97 ? -9.086 4.633 1.015 1.00 96.94 97 LYS A CA 1
ATOM 754 C C . LYS A 1 97 ? -10.230 3.621 0.912 1.00 96.94 97 LYS A C 1
ATOM 756 O O . LYS A 1 97 ? -10.982 3.593 -0.067 1.00 96.94 97 LYS A O 1
ATOM 761 N N . ASP A 1 98 ? -10.407 2.832 1.966 1.00 95.31 98 ASP A N 1
ATOM 762 C CA . ASP A 1 98 ? -11.663 2.112 2.164 1.00 95.31 98 ASP A CA 1
ATOM 763 C C . ASP A 1 98 ? -12.769 3.127 2.531 1.00 95.31 98 ASP A C 1
ATOM 765 O O . ASP A 1 98 ? -12.588 3.904 3.470 1.00 95.31 98 ASP A O 1
ATOM 769 N N . PRO A 1 99 ? -13.918 3.150 1.826 1.00 92.69 99 PRO A N 1
ATOM 770 C CA . PRO A 1 99 ? -15.021 4.063 2.131 1.00 92.69 99 PRO A CA 1
ATOM 771 C C . PRO A 1 99 ? -15.576 3.972 3.558 1.00 92.69 99 PRO A C 1
ATOM 773 O O . PRO A 1 99 ? -16.298 4.877 3.973 1.00 92.69 99 PRO A O 1
ATOM 776 N N . LEU A 1 100 ? -15.312 2.873 4.273 1.00 90.69 100 LEU A N 1
ATOM 777 C CA . LEU A 1 100 ? -15.806 2.634 5.630 1.00 90.69 100 LEU A CA 1
ATOM 778 C C . LEU A 1 100 ? -14.755 2.863 6.726 1.00 90.69 100 LEU A C 1
ATOM 780 O O . LEU A 1 100 ? -15.097 2.749 7.899 1.00 90.69 100 LEU A O 1
ATOM 784 N N . GLU A 1 101 ? -13.511 3.177 6.365 1.00 92.19 101 GLU A N 1
ATOM 785 C CA . GLU A 1 101 ? -12.388 3.276 7.306 1.00 92.19 101 GLU A CA 1
ATOM 786 C C . GLU A 1 101 ? -11.697 4.646 7.218 1.00 92.19 101 GLU A C 1
ATOM 788 O O . GLU A 1 101 ? -12.170 5.575 6.556 1.00 92.19 101 GLU A O 1
ATOM 793 N N . GLY A 1 102 ? -10.587 4.795 7.945 1.00 92.19 102 GLY A N 1
ATOM 794 C CA . GLY A 1 102 ? -9.820 6.033 8.001 1.00 92.19 102 GLY A CA 1
ATOM 795 C C . GLY A 1 102 ? -9.169 6.431 6.669 1.00 92.19 102 GLY A C 1
ATOM 796 O O . GLY A 1 102 ? -9.004 5.603 5.769 1.00 92.19 102 GLY A O 1
ATOM 797 N N . PRO A 1 103 ? -8.775 7.707 6.537 1.00 96.19 103 PRO A N 1
ATOM 798 C CA . PRO A 1 103 ? -8.118 8.210 5.340 1.00 96.19 103 PRO A CA 1
ATOM 799 C C . PRO A 1 103 ? -6.676 7.690 5.225 1.00 96.19 103 PRO A C 1
ATOM 801 O O . PRO A 1 103 ? -6.088 7.188 6.188 1.00 96.19 103 PRO A O 1
ATOM 804 N N . LEU A 1 104 ? -6.090 7.810 4.036 1.00 97.00 104 LEU A N 1
ATOM 805 C CA . LEU A 1 104 ? -4.716 7.401 3.764 1.00 97.00 104 LEU A CA 1
ATOM 806 C C . LEU A 1 104 ? -3.717 8.384 4.380 1.00 97.00 104 LEU A C 1
ATOM 808 O O . LEU A 1 104 ? -3.912 9.595 4.356 1.00 97.00 104 LEU A O 1
ATOM 812 N N . HIS A 1 105 ? -2.629 7.849 4.917 1.00 95.00 105 HIS A N 1
ATOM 813 C CA . HIS A 1 105 ? -1.599 8.604 5.616 1.00 95.00 105 HIS A CA 1
ATOM 814 C C . HIS A 1 105 ? -0.325 8.758 4.780 1.00 95.00 105 HIS A C 1
ATOM 816 O O . HIS A 1 105 ? 0.111 9.879 4.521 1.00 95.00 105 HIS A O 1
ATOM 822 N N . LYS A 1 106 ? 0.301 7.646 4.381 1.00 96.00 106 LYS A N 1
ATOM 823 C CA . LYS A 1 106 ? 1.602 7.680 3.703 1.00 96.00 106 LYS A CA 1
ATOM 824 C C . LYS A 1 106 ? 1.762 6.568 2.682 1.00 96.00 106 LYS A C 1
ATOM 826 O O . LYS A 1 106 ? 1.149 5.505 2.796 1.00 96.00 106 LYS A O 1
ATOM 831 N N . VAL A 1 107 ? 2.625 6.820 1.706 1.00 98.00 107 VAL A N 1
ATOM 832 C CA . VAL A 1 107 ? 3.076 5.837 0.722 1.00 98.00 107 VAL A CA 1
ATOM 833 C C . VAL A 1 107 ? 4.563 5.611 0.924 1.00 98.00 107 VAL A C 1
ATOM 835 O O . VAL A 1 107 ? 5.361 6.549 0.884 1.00 98.00 107 VAL A O 1
ATOM 838 N N . GLN A 1 108 ? 4.925 4.349 1.111 1.00 98.00 108 GLN A N 1
ATOM 839 C CA . GLN A 1 108 ? 6.299 3.896 1.200 1.00 98.00 108 GLN A CA 1
ATOM 840 C C . GLN A 1 108 ? 6.658 3.118 -0.058 1.00 98.00 108 GLN A C 1
ATOM 842 O O . GLN A 1 108 ? 5.931 2.207 -0.452 1.00 98.00 108 GLN A O 1
ATOM 847 N N . LEU A 1 109 ? 7.799 3.434 -0.652 1.00 97.88 109 LEU A N 1
ATOM 848 C CA . LEU A 1 109 ? 8.426 2.611 -1.674 1.00 97.88 109 LEU A CA 1
ATOM 849 C C . LEU A 1 109 ? 9.537 1.795 -1.024 1.00 97.88 109 LEU A C 1
ATOM 851 O O . LEU A 1 109 ? 10.414 2.338 -0.350 1.00 97.88 109 LEU A O 1
ATOM 855 N N . ILE A 1 110 ? 9.495 0.485 -1.215 1.00 97.88 110 ILE A N 1
ATOM 856 C CA . ILE A 1 110 ? 10.501 -0.426 -0.694 1.00 97.88 110 ILE A CA 1
ATOM 857 C C . ILE A 1 110 ? 11.317 -0.895 -1.883 1.00 97.88 110 ILE A C 1
ATOM 859 O O . ILE A 1 110 ? 10.787 -1.526 -2.797 1.00 97.88 110 ILE A O 1
ATOM 863 N N . LYS A 1 111 ? 12.608 -0.577 -1.847 1.00 97.12 111 LYS A N 1
ATOM 864 C CA . LYS A 1 111 ? 13.595 -1.003 -2.831 1.00 97.12 111 LYS A CA 1
ATOM 865 C C . LYS A 1 111 ? 14.444 -2.103 -2.221 1.00 97.12 111 LYS A C 1
ATOM 867 O O . LYS A 1 111 ? 15.096 -1.874 -1.203 1.00 97.12 111 LYS A O 1
ATOM 872 N N . GLY A 1 112 ? 14.484 -3.258 -2.867 1.00 96.69 112 GLY A N 1
ATOM 873 C CA . GLY A 1 112 ? 15.486 -4.286 -2.619 1.00 96.69 112 GLY A CA 1
ATOM 874 C C . GLY A 1 112 ? 16.447 -4.377 -3.796 1.00 96.69 112 GLY A C 1
ATOM 875 O O . GLY A 1 112 ? 16.025 -4.262 -4.940 1.00 96.69 112 GLY A O 1
ATOM 876 N N . TRP A 1 113 ? 17.741 -4.549 -3.547 1.00 95.25 113 TRP A N 1
ATOM 877 C CA . TRP A 1 113 ? 18.731 -4.726 -4.611 1.00 95.25 113 TRP A CA 1
ATOM 878 C C . TRP A 1 113 ? 19.906 -5.563 -4.131 1.00 95.25 113 TRP A C 1
ATOM 880 O O . TRP A 1 113 ? 20.147 -5.695 -2.930 1.00 95.25 113 TRP A O 1
ATOM 890 N N . THR A 1 114 ? 20.659 -6.121 -5.074 1.00 90.56 114 THR A N 1
ATOM 891 C CA . THR A 1 114 ? 21.880 -6.865 -4.753 1.00 90.56 114 THR A CA 1
ATOM 892 C C . THR A 1 114 ? 23.113 -6.032 -5.077 1.00 90.56 114 THR A C 1
ATOM 894 O O . THR A 1 114 ? 23.224 -5.451 -6.154 1.00 90.56 114 THR A O 1
ATOM 897 N N . SER A 1 115 ? 24.074 -5.988 -4.154 1.00 87.50 115 SER A N 1
ATOM 898 C CA . SER A 1 115 ? 25.374 -5.345 -4.359 1.00 87.50 115 SER A CA 1
ATOM 899 C C . SER A 1 115 ? 26.476 -6.257 -3.829 1.00 87.50 115 SER A C 1
ATOM 901 O O . SER A 1 115 ? 26.477 -6.599 -2.650 1.00 87.50 115 SER A O 1
ATOM 903 N N . ASN A 1 116 ? 27.411 -6.674 -4.691 1.00 85.75 116 ASN A N 1
ATOM 904 C CA . ASN A 1 116 ? 28.494 -7.612 -4.348 1.00 85.75 116 ASN A CA 1
ATOM 905 C C . ASN A 1 116 ? 28.000 -8.926 -3.703 1.00 85.75 116 ASN A C 1
ATOM 907 O O . ASN A 1 116 ? 28.607 -9.430 -2.762 1.00 85.75 116 ASN A O 1
ATOM 911 N N . GLY A 1 117 ? 26.868 -9.458 -4.176 1.00 84.75 117 GLY A N 1
ATOM 912 C CA . GLY A 1 117 ? 26.255 -10.678 -3.636 1.00 84.75 117 GLY A CA 1
ATOM 913 C C . GLY A 1 117 ? 25.513 -10.501 -2.305 1.00 84.75 117 GLY A C 1
ATOM 914 O O . GLY A 1 117 ? 25.012 -11.482 -1.763 1.00 84.75 117 GLY A O 1
ATOM 915 N N . ILE A 1 118 ? 25.416 -9.276 -1.778 1.00 91.06 118 ILE A N 1
ATOM 916 C CA . ILE A 1 118 ? 24.667 -8.960 -0.557 1.00 91.06 118 ILE A CA 1
ATOM 917 C C . ILE A 1 118 ? 23.328 -8.333 -0.944 1.00 91.06 118 ILE A C 1
ATOM 919 O O . ILE A 1 118 ? 23.297 -7.348 -1.684 1.00 91.06 118 ILE A O 1
ATOM 923 N N . ALA A 1 119 ? 22.235 -8.894 -0.424 1.00 92.44 119 ALA A N 1
ATOM 924 C CA . ALA A 1 119 ? 20.904 -8.312 -0.543 1.00 92.44 119 ALA A CA 1
ATOM 925 C C . ALA A 1 119 ? 20.767 -7.116 0.411 1.00 92.44 119 ALA A C 1
ATOM 927 O O . ALA A 1 119 ? 21.052 -7.220 1.605 1.00 92.44 119 ALA A O 1
ATOM 928 N N . LEU A 1 120 ? 20.335 -5.984 -0.130 1.00 95.19 120 LEU A N 1
ATOM 929 C CA . LEU A 1 120 ? 20.104 -4.735 0.584 1.00 95.19 120 LEU A CA 1
ATOM 930 C C . LEU A 1 120 ? 18.644 -4.326 0.406 1.00 95.19 120 LEU A C 1
ATOM 932 O O . LEU A 1 120 ? 18.068 -4.535 -0.658 1.00 95.19 120 LEU A O 1
ATOM 936 N N . GLU A 1 121 ? 18.063 -3.724 1.440 1.00 95.75 121 GLU A N 1
ATOM 937 C CA . GLU A 1 121 ? 16.712 -3.167 1.408 1.00 95.75 121 GLU A CA 1
ATOM 938 C C . GLU A 1 121 ? 16.736 -1.726 1.919 1.00 95.75 121 GLU A C 1
ATOM 940 O O . GLU A 1 121 ? 17.478 -1.383 2.845 1.00 95.75 121 GLU A O 1
ATOM 945 N N . ARG A 1 122 ? 15.898 -0.879 1.324 1.00 95.88 122 ARG A N 1
ATOM 946 C CA . ARG A 1 122 ? 15.624 0.468 1.805 1.00 95.88 122 ARG A CA 1
ATOM 947 C C . ARG A 1 122 ? 14.138 0.770 1.707 1.00 95.88 122 ARG A C 1
ATOM 949 O O . ARG A 1 122 ? 13.534 0.596 0.652 1.00 95.88 122 ARG A O 1
ATOM 956 N N . VAL A 1 123 ? 13.587 1.286 2.800 1.00 96.69 123 VAL A N 1
ATOM 957 C CA . VAL A 1 123 ? 12.235 1.845 2.858 1.00 96.69 123 VAL A CA 1
ATOM 958 C C . VAL A 1 123 ? 12.332 3.356 2.671 1.00 96.69 123 VAL A C 1
ATOM 960 O O . VAL A 1 123 ? 13.157 4.011 3.313 1.00 96.69 123 VAL A O 1
ATOM 963 N N . LEU A 1 124 ? 11.525 3.897 1.768 1.00 96.31 124 LEU A N 1
ATOM 964 C CA . LEU A 1 124 ? 11.467 5.317 1.444 1.00 96.31 124 LEU A CA 1
ATOM 965 C C . LEU A 1 124 ? 10.038 5.807 1.630 1.00 96.31 124 LEU A C 1
ATOM 967 O O . LEU A 1 124 ? 9.140 5.325 0.947 1.00 96.31 124 LEU A O 1
ATOM 971 N N . ASP A 1 125 ? 9.833 6.786 2.503 1.00 96.62 125 ASP A N 1
ATOM 972 C CA . ASP A 1 125 ? 8.568 7.515 2.561 1.00 96.62 125 ASP A CA 1
ATOM 973 C C . ASP A 1 125 ? 8.545 8.499 1.385 1.00 96.62 125 ASP A C 1
ATOM 975 O O . ASP A 1 125 ? 9.260 9.502 1.386 1.00 96.62 125 ASP A O 1
ATOM 979 N N . ILE A 1 126 ? 7.780 8.171 0.342 1.00 96.94 126 ILE A N 1
ATOM 980 C CA . ILE A 1 126 ? 7.728 8.962 -0.900 1.00 96.94 126 ILE A CA 1
ATOM 981 C C . ILE A 1 126 ? 6.583 9.975 -0.897 1.00 96.94 126 ILE A C 1
ATOM 983 O O . ILE A 1 126 ? 6.587 10.917 -1.686 1.00 96.94 126 ILE A O 1
ATOM 987 N N . TYR A 1 127 ? 5.605 9.788 -0.011 1.00 97.06 127 TYR A N 1
ATOM 988 C CA . TYR A 1 127 ? 4.487 10.700 0.180 1.00 97.06 127 TYR A CA 1
ATOM 989 C C . TYR A 1 127 ? 3.917 10.562 1.588 1.00 97.06 127 TYR A C 1
ATOM 991 O O . TYR A 1 127 ? 3.759 9.444 2.080 1.00 97.06 127 TYR A O 1
ATOM 999 N N . CYS A 1 128 ? 3.547 11.686 2.197 1.00 95.19 128 CYS A N 1
ATOM 1000 C CA . CYS A 1 128 ? 2.915 11.759 3.511 1.00 95.19 128 CYS A CA 1
ATOM 1001 C C . CYS A 1 128 ? 1.857 12.872 3.492 1.00 95.19 128 CYS A C 1
ATOM 1003 O O . CYS A 1 128 ? 2.145 13.960 2.999 1.00 95.19 128 CYS A O 1
ATOM 1005 N N . SER A 1 129 ? 0.661 12.613 4.030 1.00 91.62 129 SER A N 1
ATOM 1006 C CA . SER A 1 129 ? -0.472 13.553 4.022 1.00 91.62 129 SER A CA 1
ATOM 1007 C C . SER A 1 129 ? -0.167 14.856 4.773 1.00 91.62 129 SER A C 1
ATOM 1009 O O . SER A 1 129 ? -0.315 15.945 4.229 1.00 91.62 129 SER A O 1
ATOM 1011 N N . GLN A 1 130 ? 0.303 14.756 6.020 1.00 86.38 130 GLN A N 1
ATOM 1012 C CA . GLN A 1 130 ? 0.710 15.911 6.836 1.00 86.38 130 GLN A CA 1
ATOM 1013 C C . GLN A 1 130 ? 2.154 15.824 7.331 1.00 86.38 130 GLN A C 1
ATOM 1015 O O . GLN A 1 130 ? 2.909 16.790 7.278 1.00 86.38 130 GLN A O 1
ATOM 1020 N N . SER A 1 131 ? 2.540 14.661 7.842 1.00 88.00 131 SER A N 1
ATOM 1021 C CA . SER A 1 131 ? 3.863 14.370 8.390 1.00 88.00 131 SER A CA 1
ATOM 1022 C C . SER A 1 131 ? 4.185 12.920 8.081 1.00 88.00 131 SER A C 1
ATOM 1024 O O . SER A 1 131 ? 3.261 12.138 7.923 1.00 88.00 131 SER A O 1
ATOM 1026 N N . CYS A 1 132 ? 5.456 12.536 8.005 1.00 88.50 132 CYS A N 1
ATOM 1027 C CA . CYS A 1 132 ? 5.830 11.119 7.917 1.00 88.50 132 CYS A CA 1
ATOM 1028 C C . CYS A 1 132 ? 5.967 10.453 9.299 1.00 88.50 132 CYS A C 1
ATOM 1030 O O . CYS A 1 132 ? 6.187 9.247 9.389 1.00 88.50 132 CYS A O 1
ATOM 1032 N N . SER A 1 133 ? 5.833 11.236 10.378 1.00 87.94 133 SER A N 1
ATOM 1033 C CA . SER A 1 133 ? 5.770 10.725 11.748 1.00 87.94 133 SER A CA 1
ATOM 1034 C C . SER A 1 133 ? 4.338 10.354 12.125 1.00 87.94 133 SER A C 1
ATOM 1036 O O . SER A 1 133 ? 3.422 11.169 11.993 1.00 87.94 133 SER A O 1
ATOM 1038 N N . ASP A 1 134 ? 4.175 9.155 12.682 1.00 80.31 134 ASP A N 1
ATOM 1039 C CA . ASP A 1 134 ? 2.884 8.632 13.133 1.00 80.31 134 ASP A CA 1
ATOM 1040 C C . ASP A 1 134 ? 2.386 9.328 14.424 1.00 80.31 134 ASP A C 1
ATOM 1042 O O . ASP A 1 134 ? 1.215 9.225 14.781 1.00 80.31 134 ASP A O 1
ATOM 1046 N N . GLU A 1 135 ? 3.244 10.077 15.130 1.00 82.94 135 GLU A N 1
ATOM 1047 C CA . GLU A 1 135 ? 2.922 10.711 16.425 1.00 82.94 135 GLU A CA 1
ATOM 1048 C C . GLU A 1 135 ? 1.875 11.835 16.334 1.00 82.94 135 GLU A C 1
ATOM 1050 O O . GLU A 1 135 ? 1.260 12.215 17.345 1.00 82.94 135 GLU A O 1
ATOM 1055 N N . VAL A 1 136 ? 1.694 12.374 15.125 1.00 84.69 136 VAL A N 1
ATOM 1056 C CA . VAL A 1 136 ? 0.768 13.472 14.826 1.00 84.69 136 VAL A CA 1
ATOM 1057 C C . VAL A 1 136 ? -0.686 13.001 14.898 1.00 84.69 136 VAL A C 1
ATOM 1059 O O . VAL A 1 136 ? -1.553 13.777 15.300 1.00 84.69 136 VAL A O 1
ATOM 1062 N N . PHE A 1 137 ? -0.952 11.726 14.603 1.00 87.94 137 PHE A N 1
ATOM 1063 C CA . PHE A 1 137 ? -2.309 11.186 14.606 1.00 87.94 137 PHE A CA 1
ATOM 1064 C C . PHE A 1 137 ? -2.766 10.875 16.024 1.00 87.94 137 PHE A C 1
ATOM 1066 O O . PHE A 1 137 ? -2.115 10.147 16.779 1.00 87.94 137 PHE A O 1
ATOM 1073 N N . LYS A 1 138 ? -3.920 11.428 16.390 1.00 89.69 138 LYS A N 1
ATOM 1074 C CA . LYS A 1 138 ? -4.578 11.157 17.667 1.00 89.69 138 LYS A CA 1
ATOM 1075 C C . LYS A 1 138 ? -5.863 10.384 17.408 1.00 89.69 138 LYS A C 1
ATOM 1077 O O . LYS A 1 138 ? -6.700 10.815 16.623 1.00 89.69 138 LYS A O 1
ATOM 1082 N N . VAL A 1 139 ? -5.999 9.255 18.096 1.00 93.56 139 VAL A N 1
ATOM 1083 C CA . VAL A 1 139 ? -7.216 8.440 18.126 1.00 93.56 139 VAL A CA 1
ATOM 1084 C C . VAL A 1 139 ? -7.849 8.617 19.499 1.00 93.56 139 VAL A C 1
ATOM 1086 O O . VAL A 1 139 ? -7.175 8.413 20.514 1.00 93.56 139 VAL A O 1
ATOM 1089 N N . ASP A 1 140 ? -9.124 8.993 19.555 1.00 93.62 140 ASP A N 1
ATOM 1090 C CA . ASP A 1 140 ? -9.853 9.015 20.821 1.00 93.62 140 ASP A CA 1
ATOM 1091 C C . ASP A 1 140 ? -10.169 7.571 21.235 1.00 93.62 140 ASP A C 1
ATOM 1093 O O . ASP A 1 140 ? -10.992 6.902 20.623 1.00 93.62 140 ASP A O 1
ATOM 1097 N N . LEU A 1 141 ? -9.525 7.063 22.287 1.00 93.69 141 LEU A N 1
ATOM 1098 C CA . LEU A 1 141 ? -9.712 5.676 22.733 1.00 93.69 141 LEU A CA 1
ATOM 1099 C C . LEU A 1 141 ? -11.057 5.419 23.436 1.00 93.69 141 LEU A C 1
ATOM 1101 O O . LEU A 1 141 ? -11.363 4.270 23.750 1.00 93.69 141 LEU A O 1
ATOM 1105 N N . LYS A 1 142 ? -11.852 6.459 23.713 1.00 92.69 142 LYS A N 1
ATOM 1106 C CA . LYS A 1 142 ? -13.195 6.336 24.300 1.00 92.69 142 LYS A CA 1
ATOM 1107 C C . LYS A 1 142 ? -14.277 6.226 23.233 1.00 92.69 142 LYS A C 1
ATOM 1109 O O . LYS A 1 142 ? -15.285 5.568 23.479 1.00 92.69 142 LYS A O 1
ATOM 1114 N N . THR A 1 143 ? -14.088 6.875 22.085 1.00 93.25 143 THR A N 1
ATOM 1115 C CA . THR A 1 143 ? -15.073 6.906 20.986 1.00 93.25 143 THR A CA 1
ATOM 1116 C C . THR A 1 143 ? -14.599 6.181 19.727 1.00 93.25 143 THR A C 1
ATOM 1118 O O . THR A 1 143 ? -15.415 5.834 18.878 1.00 93.25 143 THR A O 1
ATOM 1121 N N . CYS A 1 144 ? -13.299 5.907 19.618 1.00 93.50 144 CYS A N 1
ATOM 1122 C CA . CYS A 1 144 ? -12.615 5.451 18.410 1.00 93.50 144 CYS A CA 1
ATOM 1123 C C . CYS A 1 144 ? -12.734 6.400 17.215 1.00 93.50 144 CYS A C 1
ATOM 1125 O O . CYS A 1 144 ? -12.597 5.979 16.066 1.00 93.50 144 CYS A O 1
ATOM 1127 N N . GLU A 1 145 ? -12.960 7.683 17.486 1.00 93.12 145 GLU A N 1
ATOM 1128 C CA . GLU A 1 145 ? -12.956 8.723 16.469 1.00 93.12 145 GLU A CA 1
ATOM 1129 C C . GLU A 1 145 ? -11.524 9.152 16.133 1.00 93.12 145 GLU A C 1
ATOM 1131 O O . GLU A 1 145 ? -10.623 9.162 16.979 1.00 93.12 145 GLU A O 1
ATOM 1136 N N . ILE A 1 146 ? -11.333 9.512 14.867 1.00 92.50 146 ILE A N 1
ATOM 1137 C CA . ILE A 1 146 ? -10.087 10.043 14.317 1.00 92.50 146 ILE A CA 1
ATOM 1138 C C . ILE A 1 146 ? -10.390 11.329 13.555 1.00 92.50 146 ILE A C 1
ATOM 1140 O O . ILE A 1 146 ? -11.493 11.500 13.028 1.00 92.50 146 ILE A O 1
ATOM 1144 N N . ASP A 1 147 ? -9.400 12.209 13.446 1.00 90.69 147 ASP A N 1
ATOM 1145 C CA . ASP A 1 147 ? -9.507 13.388 12.593 1.00 90.69 147 ASP A CA 1
ATOM 1146 C C . ASP A 1 147 ? -9.380 12.988 11.115 1.00 90.69 147 ASP A C 1
ATOM 1148 O O . ASP A 1 147 ? -8.296 12.697 10.605 1.00 90.69 147 ASP A O 1
ATOM 1152 N N . GLN A 1 148 ? -10.517 12.978 10.421 1.00 89.00 148 GLN A N 1
ATOM 1153 C CA . GLN A 1 148 ? -10.602 12.629 9.002 1.00 89.00 148 GLN A CA 1
ATOM 1154 C C . GLN A 1 148 ? -9.861 13.628 8.096 1.00 89.00 148 GLN A C 1
ATOM 1156 O O . GLN A 1 148 ? -9.597 13.303 6.945 1.00 89.00 148 GLN A O 1
ATOM 1161 N N . GLN A 1 149 ? -9.508 14.821 8.591 1.00 89.44 149 GLN A N 1
ATOM 1162 C CA . GLN A 1 149 ? -8.790 15.841 7.818 1.00 89.44 149 GLN A CA 1
ATOM 1163 C C . GLN A 1 149 ? -7.265 15.657 7.843 1.00 89.44 149 GLN A C 1
ATOM 1165 O O . GLN A 1 149 ? -6.540 16.393 7.174 1.00 89.44 149 GLN A O 1
ATOM 1170 N N . GLN A 1 150 ? -6.750 14.695 8.617 1.00 88.00 150 GLN A N 1
ATOM 1171 C CA . GLN A 1 150 ? -5.308 14.438 8.723 1.00 88.00 150 GLN A CA 1
ATOM 1172 C C . GLN A 1 150 ? -4.779 13.444 7.674 1.00 88.00 150 GLN A C 1
ATOM 1174 O O . GLN A 1 150 ? -3.573 13.192 7.612 1.00 88.00 150 GLN A O 1
ATOM 1179 N N . GLY A 1 151 ? -5.648 12.895 6.825 1.00 92.81 151 GLY A N 1
ATOM 1180 C CA . GLY A 1 151 ? -5.274 12.009 5.725 1.00 92.81 151 GLY A CA 1
ATOM 1181 C C . GLY A 1 151 ? -5.968 12.370 4.416 1.00 92.81 151 GLY A C 1
ATOM 1182 O O . GLY A 1 151 ? -6.715 13.339 4.342 1.00 92.81 151 GLY A O 1
ATOM 1183 N N . GLU A 1 152 ? -5.731 11.549 3.399 1.00 96.25 152 GLU A N 1
ATOM 1184 C CA . GLU A 1 152 ? -6.250 11.726 2.044 1.00 96.25 152 GLU A CA 1
ATOM 1185 C C . GLU A 1 152 ? -7.228 10.612 1.656 1.00 96.25 152 GLU A C 1
ATOM 1187 O O . GLU A 1 152 ? -7.029 9.437 1.977 1.00 96.25 152 GLU A O 1
ATOM 1192 N N . ASP A 1 153 ? -8.271 10.958 0.906 1.00 97.00 153 ASP A N 1
ATOM 1193 C CA . ASP A 1 153 ? -9.201 9.967 0.350 1.00 97.00 153 ASP A CA 1
ATOM 1194 C C . ASP A 1 153 ? -8.598 9.231 -0.859 1.00 97.00 153 ASP A C 1
ATOM 1196 O O . ASP A 1 153 ? -8.854 8.039 -1.068 1.00 97.00 153 ASP A O 1
ATOM 1200 N N . GLU A 1 154 ? -7.775 9.933 -1.642 1.00 97.75 154 GLU A N 1
ATOM 1201 C CA . GLU A 1 154 ? -7.056 9.421 -2.805 1.00 97.75 154 GLU A CA 1
ATOM 1202 C C . GLU A 1 154 ? -5.635 9.995 -2.840 1.00 97.75 154 GLU A C 1
ATOM 1204 O O . GLU A 1 154 ? -5.436 11.195 -2.680 1.00 97.75 154 GLU A O 1
ATOM 1209 N N . ILE A 1 155 ? -4.648 9.141 -3.108 1.00 98.12 155 ILE A N 1
ATOM 1210 C CA . ILE A 1 155 ? -3.250 9.528 -3.302 1.00 98.12 155 ILE A CA 1
ATOM 1211 C C . ILE A 1 155 ? -2.835 9.169 -4.730 1.00 98.12 155 ILE A C 1
ATOM 1213 O O . ILE A 1 155 ? -3.038 8.038 -5.176 1.00 98.12 155 ILE A O 1
ATOM 1217 N N . LYS A 1 156 ? -2.219 10.124 -5.433 1.00 98.00 156 LYS A N 1
ATOM 1218 C CA . LYS A 1 156 ? -1.568 9.924 -6.736 1.00 98.00 156 LYS A CA 1
ATOM 1219 C C . LYS A 1 156 ? -0.144 10.448 -6.658 1.00 98.00 156 LYS A C 1
ATOM 1221 O O . LYS A 1 156 ? 0.053 11.628 -6.382 1.00 98.00 156 LYS A O 1
ATOM 1226 N N . VAL A 1 157 ? 0.831 9.578 -6.881 1.00 97.00 157 VAL A N 1
ATOM 1227 C CA . VAL A 1 157 ? 2.255 9.907 -6.751 1.00 97.00 157 VAL A CA 1
ATOM 1228 C C . VAL A 1 157 ? 2.999 9.386 -7.970 1.00 97.00 157 VAL A C 1
ATOM 1230 O O . VAL A 1 157 ? 2.853 8.217 -8.322 1.00 97.00 157 VAL A O 1
ATOM 1233 N N . SER A 1 158 ? 3.812 10.254 -8.569 1.00 96.31 158 SER A N 1
ATOM 1234 C CA . SER A 1 158 ? 4.886 9.865 -9.484 1.00 96.31 158 SER A CA 1
ATOM 1235 C C . SER A 1 158 ? 6.217 10.019 -8.758 1.00 96.31 158 SER A C 1
ATOM 1237 O O . SER A 1 158 ? 6.431 11.028 -8.082 1.00 96.31 158 SER A O 1
ATOM 1239 N N . TRP A 1 159 ? 7.095 9.025 -8.856 1.00 96.06 159 TRP A N 1
ATOM 1240 C CA . TRP A 1 159 ? 8.380 9.038 -8.160 1.00 96.06 159 TRP A CA 1
ATOM 1241 C C . TRP A 1 159 ? 9.478 8.362 -8.981 1.00 96.06 159 TRP A C 1
ATOM 1243 O O . TRP A 1 159 ? 9.250 7.303 -9.557 1.00 96.06 159 TRP A O 1
ATOM 1253 N N . THR A 1 160 ? 10.681 8.935 -8.975 1.00 94.75 160 THR A N 1
ATOM 1254 C CA . THR A 1 160 ? 11.845 8.426 -9.719 1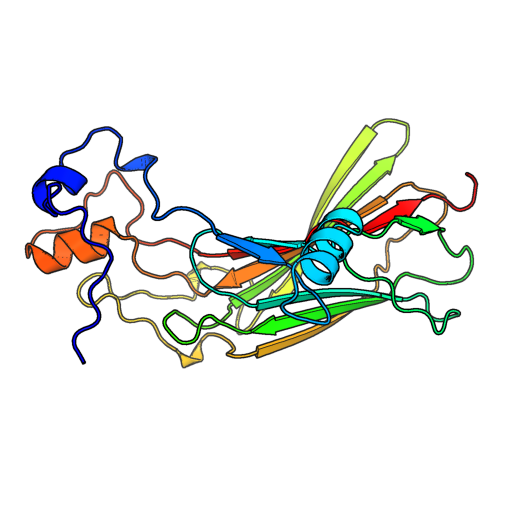.00 94.75 160 THR A CA 1
ATOM 1255 C C . THR A 1 160 ? 12.976 8.072 -8.759 1.00 94.75 160 THR A C 1
ATOM 1257 O O . THR A 1 160 ? 13.294 8.835 -7.844 1.00 94.75 160 THR A O 1
ATOM 1260 N N . ASP A 1 161 ? 13.620 6.922 -8.976 1.00 92.19 161 ASP A N 1
ATOM 1261 C CA . ASP A 1 161 ? 14.768 6.505 -8.166 1.00 92.19 161 ASP A CA 1
ATOM 1262 C C . ASP A 1 161 ? 16.068 7.164 -8.635 1.00 92.19 161 ASP A C 1
ATOM 1264 O O . ASP A 1 161 ? 16.787 6.654 -9.494 1.00 92.19 161 ASP A O 1
ATOM 1268 N N . GLU A 1 162 ? 16.418 8.277 -7.997 1.00 91.25 162 GLU A N 1
ATOM 1269 C CA . GLU A 1 162 ? 17.676 9.003 -8.220 1.00 91.25 162 GLU A CA 1
ATOM 1270 C C . GLU A 1 162 ? 18.938 8.164 -7.950 1.00 91.25 162 GLU A C 1
ATOM 1272 O O . GLU A 1 162 ? 20.023 8.479 -8.438 1.00 91.25 162 GLU A O 1
ATOM 1277 N N . THR A 1 163 ? 18.812 7.097 -7.157 1.00 89.75 163 THR A N 1
ATOM 1278 C CA . THR A 1 163 ? 19.916 6.204 -6.775 1.00 89.75 163 THR A CA 1
ATOM 1279 C C . THR A 1 163 ? 19.918 4.893 -7.559 1.00 89.75 163 THR A C 1
ATOM 1281 O O . THR A 1 163 ? 20.642 3.957 -7.201 1.00 89.75 163 THR A O 1
ATOM 1284 N N . TYR A 1 164 ? 19.079 4.794 -8.590 1.00 90.62 164 TYR A N 1
ATOM 1285 C CA . TYR A 1 164 ? 19.002 3.636 -9.465 1.00 90.62 164 TYR A CA 1
ATOM 1286 C C . TYR A 1 164 ? 20.319 3.406 -10.209 1.00 90.62 164 TYR A C 1
ATOM 1288 O O . TYR A 1 164 ? 21.002 4.349 -10.612 1.00 90.62 164 TYR A O 1
ATOM 1296 N N . LYS A 1 165 ? 20.671 2.130 -10.370 1.00 91.31 165 LYS A N 1
ATOM 1297 C CA . LYS A 1 165 ? 21.833 1.681 -11.134 1.00 91.31 165 LYS A CA 1
ATOM 1298 C C . LYS A 1 165 ? 21.377 0.568 -12.076 1.00 91.31 165 LYS A C 1
ATOM 1300 O O . LYS A 1 165 ? 20.936 -0.464 -11.563 1.00 91.31 165 LYS A O 1
ATOM 1305 N N . PRO A 1 166 ? 21.464 0.752 -13.403 1.00 91.81 166 PRO A N 1
ATOM 1306 C CA . PRO A 1 166 ? 20.940 -0.212 -14.370 1.00 91.81 166 PRO A CA 1
ATOM 1307 C C . PRO A 1 166 ? 21.713 -1.537 -14.392 1.00 91.81 166 PRO A C 1
ATOM 1309 O O . PRO A 1 166 ? 21.217 -2.547 -14.884 1.00 91.81 166 PRO A O 1
ATOM 1312 N N . GLU A 1 167 ? 22.911 -1.575 -13.809 1.00 90.62 167 GLU A N 1
ATOM 1313 C CA . GLU A 1 167 ? 23.730 -2.782 -13.701 1.00 90.62 167 GLU A CA 1
ATOM 1314 C C . GLU A 1 167 ? 23.353 -3.667 -12.502 1.00 90.62 167 GLU A C 1
ATOM 1316 O O . GLU A 1 167 ? 23.999 -4.688 -12.267 1.00 90.62 167 GLU A O 1
ATOM 1321 N N . GLN A 1 168 ? 22.352 -3.277 -11.706 1.00 91.19 168 GLN A N 1
ATOM 1322 C CA . GLN A 1 168 ? 21.946 -3.995 -10.499 1.00 91.19 168 GLN A CA 1
ATOM 1323 C C . GLN A 1 168 ? 20.547 -4.583 -10.646 1.00 91.19 168 GLN A C 1
ATOM 1325 O O . GLN A 1 168 ? 19.596 -3.866 -10.944 1.00 91.19 168 GLN A O 1
ATOM 1330 N N . ASN A 1 169 ? 20.414 -5.869 -10.316 1.00 92.56 169 ASN A N 1
ATOM 1331 C CA . ASN A 1 169 ? 19.107 -6.485 -10.112 1.00 92.56 169 ASN A CA 1
ATOM 1332 C C . ASN A 1 169 ? 18.444 -5.849 -8.890 1.00 92.56 169 ASN A C 1
ATOM 1334 O O . ASN A 1 169 ? 19.004 -5.858 -7.782 1.00 92.56 169 ASN A O 1
ATOM 1338 N N . ALA A 1 170 ? 17.253 -5.302 -9.107 1.00 95.38 170 ALA A N 1
ATOM 1339 C CA . ALA A 1 170 ? 16.472 -4.624 -8.089 1.00 95.38 170 ALA A CA 1
ATOM 1340 C C . ALA A 1 170 ? 15.000 -5.028 -8.168 1.00 95.38 170 ALA A C 1
ATOM 1342 O O . ALA A 1 170 ? 14.492 -5.420 -9.213 1.00 95.38 170 ALA A O 1
ATOM 1343 N N . PHE A 1 171 ? 14.295 -4.909 -7.053 1.00 96.44 171 PHE A N 1
ATOM 1344 C CA . PHE A 1 171 ? 12.848 -5.011 -7.017 1.00 96.44 171 PHE A CA 1
ATOM 1345 C C . PHE A 1 171 ? 12.259 -3.866 -6.208 1.00 96.44 171 PHE A C 1
ATOM 1347 O O . PHE A 1 171 ? 12.859 -3.376 -5.248 1.00 96.44 171 PHE A O 1
ATOM 1354 N N . TYR A 1 172 ? 11.057 -3.468 -6.599 1.00 97.88 172 TYR A N 1
ATOM 1355 C CA . TYR A 1 172 ? 10.322 -2.373 -5.994 1.00 97.88 172 TYR A CA 1
ATOM 1356 C C . TYR A 1 172 ? 8.913 -2.835 -5.678 1.00 97.88 172 TYR A C 1
ATOM 1358 O O . TYR A 1 172 ? 8.248 -3.429 -6.522 1.00 97.88 172 TYR A O 1
ATOM 1366 N N . TYR A 1 173 ? 8.429 -2.544 -4.482 1.00 98.19 173 TYR A N 1
ATOM 1367 C CA . TYR A 1 173 ? 7.007 -2.648 -4.177 1.00 98.19 173 TYR A CA 1
ATOM 1368 C C . TYR A 1 173 ? 6.596 -1.493 -3.279 1.00 98.19 173 TYR A C 1
ATOM 1370 O O . TYR A 1 173 ? 7.432 -0.861 -2.629 1.00 98.19 173 TYR A O 1
ATOM 1378 N N . VAL A 1 174 ? 5.303 -1.206 -3.252 1.00 98.19 174 VAL A N 1
ATOM 1379 C CA . VAL A 1 174 ? 4.767 -0.085 -2.484 1.00 98.19 174 VAL A CA 1
ATOM 1380 C C . VAL A 1 174 ? 3.956 -0.582 -1.303 1.00 98.19 174 VAL A C 1
ATOM 1382 O O . VAL A 1 174 ? 3.279 -1.610 -1.384 1.00 98.19 174 VAL A O 1
ATOM 1385 N N . ARG A 1 175 ? 4.016 0.170 -0.205 1.00 97.62 175 ARG A N 1
ATOM 1386 C CA . ARG A 1 175 ? 3.130 0.032 0.946 1.00 97.62 175 ARG A CA 1
ATOM 1387 C C . ARG A 1 175 ? 2.363 1.328 1.129 1.00 97.62 175 ARG A C 1
ATOM 1389 O O . ARG A 1 175 ? 2.968 2.388 1.238 1.00 97.62 175 ARG A O 1
ATOM 1396 N N . VAL A 1 176 ? 1.044 1.252 1.186 1.00 97.94 176 VAL A N 1
ATOM 1397 C CA . VAL A 1 176 ? 0.188 2.401 1.491 1.00 97.94 176 VAL A CA 1
ATOM 1398 C C . VAL A 1 176 ? -0.386 2.197 2.873 1.00 97.94 176 VAL A C 1
ATOM 1400 O O . VAL A 1 176 ? -0.957 1.144 3.137 1.00 97.94 176 VAL A O 1
ATOM 1403 N N . LEU A 1 177 ? -0.220 3.180 3.748 1.00 96.25 177 LEU A N 1
ATOM 1404 C CA . LEU A 1 177 ? -0.671 3.118 5.129 1.00 96.25 177 LEU A CA 1
ATOM 1405 C C . LEU A 1 177 ? -1.837 4.075 5.335 1.00 96.25 177 LEU A C 1
ATOM 1407 O O . LEU A 1 177 ? -1.832 5.195 4.823 1.00 96.25 177 LEU A O 1
ATOM 1411 N N . GLN A 1 178 ? -2.816 3.625 6.106 1.00 95.06 178 GLN A N 1
ATOM 1412 C CA . GLN A 1 178 ? -3.923 4.427 6.607 1.00 95.06 178 GLN A CA 1
ATOM 1413 C C . GLN A 1 178 ? -3.488 5.236 7.837 1.00 95.06 178 GLN A C 1
ATOM 1415 O O . GLN A 1 178 ? -2.508 4.896 8.497 1.00 95.06 178 GLN A O 1
ATOM 1420 N N . VAL A 1 179 ? -4.229 6.286 8.185 1.00 94.94 179 VAL A N 1
ATOM 1421 C CA . VAL A 1 179 ? -4.159 6.877 9.528 1.00 94.94 179 VAL A CA 1
ATOM 1422 C C . VAL A 1 179 ? -4.482 5.793 10.577 1.00 94.94 179 VAL A C 1
ATOM 1424 O O . VAL A 1 179 ? -5.398 4.994 10.342 1.00 94.94 179 VAL A O 1
ATOM 1427 N N . PRO A 1 180 ? -3.765 5.738 11.721 1.00 93.88 180 PRO A N 1
ATOM 1428 C CA . PRO A 1 180 ? -4.044 4.767 12.775 1.00 93.88 180 PRO A CA 1
ATOM 1429 C C . PRO A 1 180 ? -5.506 4.815 13.232 1.00 93.88 180 PRO A C 1
ATOM 1431 O O . PRO A 1 180 ? -6.048 5.890 13.482 1.00 93.88 180 PRO A O 1
ATOM 1434 N N . THR A 1 181 ? -6.132 3.653 13.390 1.00 93.38 181 THR A N 1
ATOM 1435 C CA . THR A 1 181 ? -7.493 3.507 13.926 1.00 93.38 181 THR A CA 1
ATOM 1436 C C . THR A 1 181 ? -7.480 2.660 15.188 1.00 93.38 181 THR A C 1
ATOM 1438 O O . THR A 1 181 ? -6.470 2.053 15.553 1.00 93.38 181 THR A O 1
ATOM 1441 N N . CYS A 1 182 ? -8.600 2.622 15.905 1.00 93.50 182 CYS A N 1
ATOM 1442 C CA . CYS A 1 182 ? -8.754 1.690 17.010 1.00 93.50 182 CYS A CA 1
ATOM 1443 C C . CYS A 1 182 ? -8.596 0.242 16.549 1.00 93.50 182 CYS A C 1
ATOM 1445 O O . CYS A 1 182 ? -9.164 -0.191 15.550 1.00 93.50 182 CYS A O 1
ATOM 1447 N N . ARG A 1 183 ? -7.899 -0.552 17.358 1.00 91.81 183 ARG A N 1
ATOM 1448 C CA . ARG A 1 183 ? -7.880 -2.002 17.193 1.00 91.81 183 ARG A CA 1
ATOM 1449 C C . ARG A 1 183 ? -9.229 -2.599 17.612 1.00 91.81 183 ARG A C 1
ATOM 1451 O O . ARG A 1 183 ? -9.932 -2.040 18.455 1.00 91.81 183 ARG A O 1
ATOM 1458 N N . TRP A 1 184 ? -9.566 -3.786 17.102 1.00 89.81 184 TRP A N 1
ATOM 1459 C CA . TRP A 1 184 ? -10.788 -4.517 17.485 1.00 89.81 184 TRP A CA 1
ATOM 1460 C C . TRP A 1 184 ? -10.961 -4.666 19.010 1.00 89.81 184 TRP A C 1
ATOM 1462 O O . TRP A 1 184 ? -12.083 -4.628 19.508 1.00 89.81 184 TRP A O 1
ATOM 1472 N N . SER A 1 185 ? -9.862 -4.808 19.759 1.00 91.50 185 SER A N 1
ATOM 1473 C CA . SER A 1 185 ? -9.874 -4.932 21.221 1.00 91.50 185 SER A CA 1
ATOM 1474 C C . SER A 1 185 ? -10.358 -3.658 21.913 1.00 91.50 185 SER A C 1
ATOM 1476 O O . SER A 1 185 ? -11.013 -3.726 22.951 1.00 91.50 185 SER A O 1
ATOM 1478 N N . THR A 1 186 ? -10.074 -2.498 21.328 1.00 93.81 186 THR A N 1
ATOM 1479 C CA . THR A 1 186 ? -10.524 -1.197 21.830 1.00 93.81 186 THR A CA 1
ATOM 1480 C C . THR A 1 186 ? -12.013 -1.015 21.565 1.00 93.81 186 THR A C 1
ATOM 1482 O O . THR A 1 186 ? -12.747 -0.668 22.487 1.00 93.81 186 THR A O 1
ATOM 1485 N N . TYR A 1 187 ? -12.493 -1.377 20.368 1.00 92.12 187 TYR A N 1
ATOM 1486 C CA . TYR A 1 187 ? -13.932 -1.412 20.073 1.00 92.12 187 TYR A CA 1
ATOM 1487 C C . TYR A 1 187 ? -14.706 -2.328 21.032 1.00 92.12 187 TYR A C 1
ATOM 1489 O O . TYR A 1 187 ? -15.757 -1.946 21.546 1.00 92.12 187 TYR A O 1
ATOM 1497 N N . ASP A 1 188 ? -14.176 -3.519 21.314 1.00 93.12 188 ASP A N 1
ATOM 1498 C CA . ASP A 1 188 ? -14.783 -4.453 22.266 1.00 93.12 188 ASP A CA 1
ATOM 1499 C C . ASP A 1 188 ? -14.802 -3.898 23.696 1.00 93.12 188 ASP A C 1
ATOM 1501 O O . ASP A 1 188 ? -15.790 -4.069 24.407 1.00 93.12 188 ASP A O 1
ATOM 1505 N N . SER A 1 189 ? -13.738 -3.207 24.109 1.00 93.62 189 SER A N 1
ATOM 1506 C CA . SER A 1 189 ? -13.644 -2.602 25.443 1.00 93.62 189 SER A CA 1
ATOM 1507 C C . SER A 1 189 ? -14.661 -1.472 25.620 1.00 93.62 189 SER A C 1
ATOM 1509 O O . SER A 1 189 ? -15.363 -1.437 26.630 1.00 93.62 189 SER A O 1
ATOM 1511 N N . ILE A 1 190 ? -14.829 -0.618 24.602 1.00 94.06 190 ILE A N 1
ATOM 1512 C CA . ILE A 1 190 ? -15.867 0.426 24.568 1.00 94.06 190 ILE A CA 1
ATOM 1513 C C . ILE A 1 190 ? -17.261 -0.199 24.654 1.00 94.06 190 ILE A C 1
ATOM 1515 O O . ILE A 1 190 ? -18.089 0.250 25.446 1.00 94.06 190 ILE A O 1
ATOM 1519 N N . ALA A 1 191 ? -17.518 -1.265 23.890 1.00 92.50 191 ALA A N 1
ATOM 1520 C CA . ALA A 1 191 ? -18.808 -1.954 23.901 1.00 92.50 191 ALA A CA 1
ATOM 1521 C C . ALA A 1 191 ? -19.156 -2.570 25.270 1.00 92.50 191 ALA A C 1
ATOM 1523 O O . ALA A 1 191 ? -20.335 -2.722 25.587 1.00 92.50 191 ALA A O 1
ATOM 1524 N N . LEU A 1 192 ? -18.144 -2.918 26.072 1.00 93.75 192 LEU A N 1
ATOM 1525 C CA . LEU A 1 192 ? -18.292 -3.448 27.431 1.00 93.75 192 LEU A CA 1
ATOM 1526 C C . LEU A 1 192 ? -18.197 -2.371 28.524 1.00 93.75 192 LEU A C 1
ATOM 1528 O O . LEU A 1 192 ? -18.434 -2.673 29.692 1.00 93.75 192 LEU A O 1
ATOM 1532 N N . GLY A 1 193 ? -17.850 -1.128 28.176 1.00 93.62 193 GLY A N 1
ATOM 1533 C CA . GLY A 1 193 ? -17.636 -0.048 29.141 1.00 93.62 193 GLY A CA 1
ATOM 1534 C C . GLY A 1 193 ? -16.411 -0.249 30.041 1.00 93.62 193 GLY A C 1
ATOM 1535 O O . GLY A 1 193 ? -16.391 0.258 31.162 1.00 93.62 193 GLY A O 1
ATOM 1536 N N . ILE A 1 194 ? -15.403 -0.992 29.577 1.00 93.25 194 ILE A N 1
ATOM 1537 C CA . ILE A 1 194 ? -14.150 -1.245 30.303 1.00 93.25 194 ILE A CA 1
ATOM 1538 C C . ILE A 1 194 ? -12.978 -0.511 29.646 1.00 93.25 194 ILE A C 1
ATOM 1540 O O . ILE A 1 194 ? -13.065 -0.059 28.504 1.00 93.25 194 ILE A O 1
ATOM 1544 N N . GLN A 1 195 ? -11.858 -0.398 30.360 1.00 90.19 195 GLN A N 1
ATOM 1545 C CA . GLN A 1 195 ? -10.634 0.150 29.778 1.00 90.19 195 GLN A CA 1
ATOM 1546 C C . GLN A 1 195 ? -9.990 -0.852 28.804 1.00 90.19 195 GLN A C 1
ATOM 1548 O O . GLN A 1 195 ? -9.986 -2.052 29.100 1.00 90.19 195 GLN A O 1
ATOM 1553 N N . PRO A 1 196 ? -9.438 -0.380 27.667 1.00 90.81 196 PRO A N 1
ATOM 1554 C CA . PRO A 1 196 ? -8.630 -1.214 26.787 1.00 90.81 196 PRO A CA 1
ATOM 1555 C C . PRO A 1 196 ? -7.477 -1.877 27.556 1.00 90.81 196 PRO A C 1
ATOM 1557 O O . PRO A 1 196 ? -6.890 -1.226 28.418 1.00 90.81 196 PRO A O 1
ATOM 1560 N N . PRO A 1 197 ? -7.141 -3.147 27.273 1.00 89.25 197 PRO A N 1
ATOM 1561 C CA . PRO A 1 197 ? -6.025 -3.809 27.940 1.00 89.25 197 PRO A CA 1
ATOM 1562 C C . PRO A 1 197 ? -4.683 -3.138 27.609 1.00 89.25 197 PRO A C 1
ATOM 1564 O O . PRO A 1 197 ? -4.417 -2.844 26.447 1.00 89.25 197 PRO A O 1
ATOM 1567 N N . ASP A 1 198 ? -3.821 -2.962 28.613 1.00 90.12 198 ASP A N 1
ATOM 1568 C CA . ASP A 1 198 ? -2.516 -2.294 28.460 1.00 90.12 198 ASP A CA 1
ATOM 1569 C C . ASP A 1 198 ? -1.421 -3.200 27.858 1.00 90.12 198 ASP A C 1
ATOM 1571 O O . ASP A 1 198 ? -0.346 -2.732 27.488 1.00 90.12 198 ASP A O 1
ATOM 1575 N N . ASP A 1 199 ? -1.667 -4.511 27.766 1.00 89.44 199 ASP A N 1
ATOM 1576 C CA . ASP A 1 199 ? -0.730 -5.501 27.218 1.00 89.44 199 ASP A CA 1
ATOM 1577 C C . ASP A 1 199 ? -0.761 -5.589 25.683 1.00 89.44 199 ASP A C 1
ATOM 1579 O O . ASP A 1 199 ? 0.026 -6.327 25.086 1.00 89.44 199 ASP A O 1
ATOM 1583 N N . ILE A 1 200 ? -1.665 -4.850 25.035 1.00 89.12 200 ILE A N 1
ATOM 1584 C CA . ILE A 1 200 ? -1.824 -4.800 23.581 1.00 89.12 200 ILE A CA 1
ATOM 1585 C C . ILE A 1 200 ? -1.966 -3.352 23.105 1.00 89.12 200 ILE A C 1
ATOM 1587 O O . ILE A 1 200 ? -2.582 -2.538 23.790 1.00 89.12 200 ILE A O 1
ATOM 1591 N N . PRO A 1 201 ? -1.470 -3.014 21.901 1.00 91.50 201 PRO A N 1
ATOM 1592 C CA . PRO A 1 201 ? -1.723 -1.702 21.323 1.00 91.50 201 PRO A CA 1
ATOM 1593 C C . PRO A 1 201 ? -3.227 -1.426 21.200 1.00 91.50 201 PRO A C 1
ATOM 1595 O O . PRO A 1 201 ? -3.983 -2.243 20.663 1.00 91.50 201 PRO A O 1
ATOM 1598 N N . ALA A 1 202 ? -3.653 -0.256 21.677 1.00 92.75 202 ALA A N 1
ATOM 1599 C CA . ALA A 1 202 ? -5.039 0.197 21.567 1.00 92.75 202 ALA A CA 1
ATOM 1600 C C . ALA A 1 202 ? -5.410 0.616 20.130 1.00 92.75 202 ALA A C 1
ATOM 1602 O O . ALA A 1 202 ? -6.590 0.666 19.768 1.00 92.75 202 ALA A O 1
ATOM 1603 N N . THR A 1 203 ? -4.411 0.893 19.296 1.00 93.00 203 THR A N 1
ATOM 1604 C CA . THR A 1 203 ? -4.570 1.286 17.896 1.00 93.00 203 THR A CA 1
ATOM 1605 C C . THR A 1 203 ? -3.829 0.331 16.967 1.00 93.00 203 THR A C 1
ATOM 1607 O O . THR A 1 203 ? -2.970 -0.446 17.390 1.00 93.00 203 THR A O 1
ATOM 1610 N N . VAL A 1 204 ? -4.192 0.368 15.691 1.00 91.81 204 VAL A N 1
ATOM 1611 C CA . VAL A 1 204 ? -3.549 -0.373 14.609 1.00 91.81 204 VAL A CA 1
ATOM 1612 C C . VAL A 1 204 ? -3.459 0.518 13.376 1.00 91.81 204 VAL A C 1
ATOM 1614 O O . VAL A 1 204 ? -4.317 1.370 13.148 1.00 91.81 204 VAL A O 1
ATOM 1617 N N . THR A 1 205 ? -2.411 0.315 12.585 1.00 92.94 205 THR A N 1
ATOM 1618 C CA . THR A 1 205 ? -2.244 0.970 11.290 1.00 92.94 205 THR A CA 1
ATOM 1619 C C . THR A 1 205 ? -2.460 -0.060 10.199 1.00 92.94 205 THR A C 1
ATOM 1621 O O . THR A 1 205 ? -1.646 -0.965 10.012 1.00 92.94 205 THR A O 1
ATOM 1624 N N . GLU A 1 206 ? -3.574 0.083 9.494 1.00 94.12 206 GLU A N 1
ATOM 1625 C CA . GLU A 1 206 ? -3.924 -0.772 8.369 1.00 94.12 206 GLU A CA 1
ATOM 1626 C C . GLU A 1 206 ? -3.176 -0.320 7.109 1.00 94.12 206 GLU A C 1
ATOM 1628 O O . GLU A 1 206 ? -2.851 0.859 6.937 1.00 94.12 206 GLU A O 1
ATOM 1633 N N . MET A 1 207 ? -2.855 -1.270 6.236 1.00 95.44 207 MET A N 1
ATOM 1634 C CA . MET A 1 207 ? -2.004 -1.027 5.081 1.00 95.44 207 MET A CA 1
ATOM 1635 C C . MET A 1 207 ? -2.324 -1.942 3.900 1.00 95.44 207 MET A C 1
ATOM 1637 O O . MET A 1 207 ? -2.910 -3.012 4.059 1.00 95.44 207 MET A O 1
ATOM 1641 N N . ALA A 1 208 ? -1.900 -1.514 2.713 1.00 97.38 208 ALA A N 1
ATOM 1642 C CA . ALA A 1 208 ? -1.913 -2.284 1.476 1.00 97.38 208 ALA A CA 1
ATOM 1643 C C . ALA A 1 208 ? -0.491 -2.434 0.931 1.00 97.38 208 ALA A C 1
ATOM 1645 O O . ALA A 1 208 ? 0.266 -1.466 0.952 1.00 97.38 208 ALA A O 1
ATOM 1646 N N . TRP A 1 209 ? -0.137 -3.608 0.407 1.00 96.94 209 TRP A N 1
ATOM 1647 C CA . TRP A 1 209 ? 1.169 -3.880 -0.200 1.00 96.94 209 TRP A CA 1
ATOM 1648 C C . TRP A 1 209 ? 1.000 -4.441 -1.611 1.00 96.94 209 TRP A C 1
ATOM 1650 O O . TRP A 1 209 ? 0.264 -5.413 -1.800 1.00 96.94 209 TRP A O 1
ATOM 1660 N N . SER A 1 210 ? 1.681 -3.846 -2.591 1.00 98.12 210 SER A N 1
ATOM 1661 C CA . SER A 1 210 ? 1.654 -4.318 -3.979 1.00 98.12 210 SER A CA 1
ATOM 1662 C C . SER A 1 210 ? 2.490 -5.582 -4.173 1.00 98.12 210 SER A C 1
ATOM 1664 O O . SER A 1 210 ? 3.438 -5.839 -3.428 1.00 98.12 210 SER A O 1
ATOM 1666 N N . SER A 1 211 ? 2.218 -6.319 -5.251 1.00 97.50 211 SER A N 1
ATOM 1667 C CA . SER A 1 211 ? 3.232 -7.219 -5.809 1.00 97.50 211 SER A CA 1
ATOM 1668 C C . SER A 1 211 ? 4.477 -6.433 -6.236 1.00 97.50 211 SER A C 1
ATOM 1670 O O . SER A 1 211 ? 4.366 -5.256 -6.605 1.00 97.50 211 SER A O 1
ATOM 1672 N N . PRO A 1 212 ? 5.666 -7.053 -6.185 1.00 97.75 212 PRO A N 1
ATOM 1673 C CA . PRO A 1 212 ? 6.888 -6.399 -6.615 1.00 97.75 212 PRO A CA 1
ATOM 1674 C C . PRO A 1 212 ? 6.953 -6.263 -8.136 1.00 97.75 212 PRO A C 1
ATOM 1676 O O . PRO A 1 212 ? 6.483 -7.128 -8.873 1.00 97.75 212 PRO A O 1
ATOM 1679 N N . ILE A 1 213 ? 7.579 -5.182 -8.584 1.00 97.69 213 ILE A N 1
ATOM 1680 C CA . ILE A 1 213 ? 8.114 -5.019 -9.931 1.00 97.69 213 ILE A CA 1
ATOM 1681 C C . ILE A 1 213 ? 9.598 -5.355 -9.859 1.00 97.69 213 ILE A C 1
ATOM 1683 O O . ILE A 1 213 ? 10.326 -4.766 -9.058 1.00 97.69 213 ILE A O 1
ATOM 1687 N N . TRP A 1 214 ? 10.034 -6.301 -10.680 1.00 96.56 214 TRP A N 1
ATOM 1688 C CA . TRP A 1 214 ? 11.437 -6.681 -10.803 1.00 96.56 214 TRP A CA 1
ATOM 1689 C C . TRP A 1 214 ? 12.073 -5.908 -11.949 1.00 96.56 214 TRP A C 1
ATOM 1691 O O . TRP A 1 214 ? 11.482 -5.815 -13.021 1.00 96.56 214 TRP A O 1
ATOM 1701 N N . ILE A 1 215 ? 13.261 -5.363 -11.713 1.00 94.88 215 ILE A N 1
ATOM 1702 C CA . ILE A 1 215 ? 14.099 -4.738 -12.729 1.00 94.88 215 ILE A CA 1
ATOM 1703 C C . ILE A 1 215 ? 15.366 -5.580 -12.847 1.00 94.88 215 ILE A C 1
ATOM 1705 O O . ILE A 1 215 ? 16.224 -5.549 -11.958 1.00 94.88 215 ILE A O 1
ATOM 1709 N N . ASP A 1 216 ? 15.446 -6.340 -13.935 1.00 92.88 216 ASP A N 1
ATOM 1710 C CA . ASP A 1 216 ? 16.618 -7.140 -14.275 1.00 92.88 216 ASP A CA 1
ATOM 1711 C C . ASP A 1 216 ? 17.692 -6.224 -14.858 1.00 92.88 216 ASP A C 1
ATOM 1713 O O . ASP A 1 216 ? 17.403 -5.305 -15.630 1.00 92.88 216 ASP A O 1
ATOM 1717 N N . SER A 1 217 ? 18.938 -6.464 -14.473 1.00 87.94 217 SER A N 1
ATOM 1718 C CA . SER A 1 217 ? 20.078 -5.668 -14.897 1.00 87.94 217 SER A CA 1
ATOM 1719 C C . SER A 1 217 ? 20.245 -5.721 -16.412 1.00 87.94 217 SER A C 1
ATOM 1721 O O . SER A 1 217 ? 19.971 -6.733 -17.055 1.00 87.94 217 SER A O 1
ATOM 1723 N N . ALA A 1 218 ? 20.758 -4.643 -17.001 1.00 77.88 218 ALA A N 1
ATOM 1724 C CA . ALA A 1 218 ? 20.920 -4.556 -18.455 1.00 77.88 218 ALA A CA 1
ATOM 1725 C C . ALA A 1 218 ? 21.944 -5.564 -19.024 1.00 77.88 218 ALA A C 1
ATOM 1727 O O . ALA A 1 218 ? 22.032 -5.744 -20.237 1.00 77.88 218 ALA A O 1
ATOM 1728 N N . ASN A 1 219 ? 22.727 -6.205 -18.151 1.00 68.19 219 ASN A N 1
ATOM 1729 C CA . ASN A 1 219 ? 23.783 -7.146 -18.511 1.00 68.19 219 ASN A CA 1
ATOM 1730 C C . ASN A 1 219 ? 23.330 -8.625 -18.483 1.00 68.19 219 ASN A C 1
ATOM 1732 O O . ASN A 1 219 ? 24.162 -9.493 -18.752 1.00 68.19 219 ASN A O 1
ATOM 1736 N N . GLU A 1 220 ? 22.056 -8.909 -18.166 1.00 55.94 220 GLU A N 1
ATOM 1737 C CA . GLU A 1 220 ? 21.403 -10.236 -18.259 1.00 55.94 220 GLU A CA 1
ATOM 1738 C C . GLU A 1 220 ? 20.535 -10.396 -19.528 1.00 55.94 220 GLU A C 1
ATOM 1740 O O . GLU A 1 220 ? 20.680 -11.443 -20.199 1.00 55.94 220 GLU A O 1
#

Secondary structure (DSSP, 8-state):
--------TT--HHHHHT-GGGGT--S--EEEE--SSSSHHHHHHHHHHT-EEEESSS--EEEEEEEETT----EETT-EEEPPSS-PEEEEEEEE--TTSPPEEEEEEEEEEEETTEEEEEEEEEEESS-S-GGG--B-TTT--B-GGGSBSEEEEEEE-TT--TTS-EEEEEEEEEPPEE-HHHHHHHHHT-PPPTTS-SEE--EEEEPPEEEE-TT-

Radius of gyration: 20.23 Å; chains: 1; bounding box: 58×34×54 Å

pLDDT: mean 89.08, std 13.44, range [24.34, 98.25]

Sequence (220 aa):
MTLGVIRCLYCTAETRLSNSNRVNNTPGGLAAIWADQNTRDALFDSMQRKEVYATSGTRIRLKFSVNFESQQETHPMGSTVKADMDNRPEFSIVAQKDPLEGPLHKVQLIKGWTSNGIALERVLDIYCSQSCSDEVFKVDLKTCEIDQQQGEDEIKVSWTDETYKPEQNAFYYVRVLQVPTCRWSTYDSIALGIQPPDDIPATVTEMAWSSPIWIDSANE